Protein AF-0000000086876704 (afdb_homodimer)

Structure (mmCIF, N/CA/C/O backbone):
data_AF-0000000086876704-model_v1
#
loop_
_entity.id
_entity.type
_entity.pdbx_description
1 polymer 'DUF3021 domain-containing protein'
#
loop_
_atom_site.group_PDB
_atom_site.id
_atom_site.type_symbol
_atom_site.label_atom_id
_atom_site.label_alt_id
_atom_site.label_comp_id
_atom_site.label_asym_id
_atom_site.label_entity_id
_atom_site.label_seq_id
_atom_site.pdbx_PDB_ins_code
_atom_site.Cartn_x
_atom_site.Cartn_y
_atom_site.Cartn_z
_atom_site.occupancy
_atom_site.B_iso_or_equiv
_atom_site.auth_seq_id
_atom_site.auth_comp_id
_atom_site.auth_asym_id
_atom_site.auth_atom_id
_atom_site.pdbx_PDB_model_num
ATOM 1 N N . MET A 1 1 ? -9.125 16.125 4.527 1 89.19 1 MET A N 1
ATOM 2 C CA . MET A 1 1 ? -9.953 14.93 4.367 1 89.19 1 MET A CA 1
ATOM 3 C C . MET A 1 1 ? -9.375 14.008 3.297 1 89.19 1 MET A C 1
ATOM 5 O O . MET A 1 1 ? -8.938 12.898 3.602 1 89.19 1 MET A O 1
ATOM 9 N N . ILE A 1 2 ? -9.18 14.492 2.145 1 86.88 2 ILE A N 1
ATOM 10 C CA . ILE A 1 2 ? -8.766 13.664 1.019 1 86.88 2 ILE A CA 1
ATOM 11 C C . ILE A 1 2 ? -7.379 13.086 1.293 1 86.88 2 ILE A C 1
ATOM 13 O O . ILE A 1 2 ? -7.121 11.914 0.998 1 86.88 2 ILE A O 1
ATOM 17 N N . ALA A 1 3 ? -6.504 13.805 1.863 1 86.38 3 ALA A N 1
ATOM 18 C CA . ALA A 1 3 ? -5.16 13.328 2.18 1 86.38 3 ALA A CA 1
ATOM 19 C C . ALA A 1 3 ? -5.207 12.188 3.188 1 86.38 3 ALA A C 1
ATOM 21 O O . ALA A 1 3 ? -4.484 11.195 3.045 1 86.38 3 ALA A O 1
ATOM 22 N N . ASN A 1 4 ? -6.035 12.352 4.086 1 89.19 4 ASN A N 1
ATOM 23 C CA . ASN A 1 4 ? -6.18 11.312 5.098 1 89.19 4 ASN A CA 1
ATOM 24 C C . ASN A 1 4 ? -6.781 10.039 4.512 1 89.19 4 ASN A C 1
ATOM 26 O O . ASN A 1 4 ? -6.359 8.93 4.855 1 89.19 4 ASN A O 1
ATOM 30 N N . LEU A 1 5 ? -7.719 10.258 3.693 1 92.19 5 LEU A N 1
ATOM 31 C CA . LEU A 1 5 ? -8.344 9.109 3.051 1 92.19 5 LEU A CA 1
ATOM 32 C C . LEU A 1 5 ? -7.355 8.375 2.154 1 92.19 5 LEU A C 1
ATOM 34 O O . LEU A 1 5 ? -7.34 7.145 2.117 1 92.19 5 LEU A O 1
ATOM 38 N N . LYS A 1 6 ? -6.602 9.133 1.512 1 93.88 6 LYS A N 1
ATOM 39 C CA . LYS A 1 6 ? -5.57 8.547 0.66 1 93.88 6 LYS A CA 1
ATOM 40 C C . LYS A 1 6 ? -4.582 7.723 1.48 1 93.88 6 LYS A C 1
ATOM 42 O O . LYS A 1 6 ? -4.219 6.609 1.097 1 93.88 6 LYS A O 1
ATOM 47 N N . HIS A 1 7 ? -4.176 8.234 2.502 1 93.5 7 HIS A N 1
ATOM 48 C CA . HIS A 1 7 ? -3.24 7.539 3.375 1 93.5 7 HIS A CA 1
ATOM 49 C C . HIS A 1 7 ? -3.83 6.227 3.885 1 93.5 7 HIS A C 1
ATOM 51 O O . HIS A 1 7 ? -3.166 5.188 3.852 1 93.5 7 HIS A O 1
ATOM 57 N N . SER A 1 8 ? -5.023 6.332 4.254 1 94.81 8 SER A N 1
ATOM 58 C CA . SER A 1 8 ? -5.688 5.141 4.77 1 94.81 8 SER A CA 1
ATOM 59 C C . SER A 1 8 ? -5.871 4.094 3.678 1 94.81 8 SER A C 1
ATOM 61 O O . SER A 1 8 ? -5.758 2.893 3.936 1 94.81 8 SER A O 1
ATOM 63 N N . PHE A 1 9 ? -6.145 4.562 2.523 1 97.44 9 PHE A N 1
ATOM 64 C CA . PHE A 1 9 ? -6.293 3.662 1.386 1 97.44 9 PHE A CA 1
ATOM 65 C C . PHE A 1 9 ? -5.035 2.824 1.189 1 97.44 9 PHE A C 1
ATOM 67 O O . PHE A 1 9 ? -5.102 1.595 1.152 1 97.44 9 PHE A O 1
ATOM 74 N N . PHE A 1 10 ? -3.982 3.467 1.164 1 97.94 10 PHE A N 1
ATOM 75 C CA . PHE A 1 10 ? -2.734 2.783 0.849 1 97.94 10 PHE A CA 1
ATOM 76 C C . PHE A 1 10 ? -2.303 1.886 2.002 1 97.94 10 PHE A C 1
ATOM 78 O O . PHE A 1 10 ? -1.729 0.816 1.782 1 97.94 10 PHE A O 1
ATOM 85 N N . GLN A 1 11 ? -2.502 2.299 3.143 1 96.94 11 GLN A N 1
ATOM 86 C CA . GLN A 1 11 ? -2.178 1.473 4.301 1 96.94 11 GLN A CA 1
ATOM 87 C C . GLN A 1 11 ? -2.988 0.181 4.301 1 96.94 11 GLN A C 1
ATOM 89 O O . GLN A 1 11 ? -2.438 -0.906 4.488 1 96.94 11 GLN A O 1
ATOM 94 N N . VAL A 1 12 ? -4.223 0.296 4.09 1 97.31 12 VAL A N 1
ATOM 95 C CA . VAL A 1 12 ? -5.094 -0.873 4.105 1 97.31 12 VAL A CA 1
ATOM 96 C C . VAL A 1 12 ? -4.758 -1.786 2.93 1 97.31 12 VAL A C 1
ATOM 98 O O . VAL A 1 12 ? -4.746 -3.012 3.07 1 97.31 12 VAL A O 1
ATOM 101 N N . PHE A 1 13 ? -4.531 -1.166 1.784 1 98.56 13 PHE A N 1
ATOM 102 C CA . PHE A 1 13 ? -4.129 -1.952 0.624 1 98.56 13 PHE A CA 1
ATOM 103 C C . PHE A 1 13 ? -2.928 -2.828 0.954 1 98.56 13 PHE A C 1
ATOM 105 O O . PHE A 1 13 ? -2.938 -4.031 0.687 1 98.56 13 PHE A O 1
ATOM 112 N N . THR A 1 14 ? -1.965 -2.244 1.538 1 97.94 14 THR A N 1
ATOM 113 C CA . THR A 1 14 ? -0.719 -2.938 1.846 1 97.94 14 THR A CA 1
ATOM 114 C C . THR A 1 14 ? -0.954 -4.039 2.875 1 97.94 14 THR A C 1
ATOM 116 O O . THR A 1 14 ? -0.563 -5.191 2.66 1 97.94 14 THR A O 1
ATOM 119 N N . VAL A 1 15 ? -1.552 -3.742 3.904 1 97.56 15 VAL A N 1
ATOM 120 C CA . VAL A 1 15 ? -1.765 -4.695 4.992 1 97.56 15 VAL A CA 1
ATOM 121 C C . VAL A 1 15 ? -2.605 -5.867 4.492 1 97.56 15 VAL A C 1
ATOM 123 O O . VAL A 1 15 ? -2.324 -7.023 4.82 1 97.56 15 VAL A O 1
ATOM 126 N N . THR A 1 16 ? -3.617 -5.523 3.713 1 97.88 16 THR A N 1
ATOM 127 C CA . THR A 1 16 ? -4.465 -6.586 3.182 1 97.88 16 THR A CA 1
ATOM 128 C C . THR A 1 16 ? -3.68 -7.465 2.213 1 97.88 16 THR A C 1
ATOM 130 O O . THR A 1 16 ? -3.82 -8.688 2.225 1 97.88 16 THR A O 1
ATOM 133 N N . SER A 1 17 ? -2.92 -6.832 1.345 1 98 17 SER A N 1
ATOM 134 C CA . SER A 1 17 ? -2.113 -7.617 0.417 1 98 17 SER A CA 1
ATOM 135 C C . SER A 1 17 ? -1.218 -8.602 1.16 1 98 17 SER A C 1
ATOM 137 O O . SER A 1 17 ? -1.1 -9.766 0.762 1 98 17 SER A O 1
ATOM 139 N N . LEU A 1 18 ? -0.624 -8.203 2.227 1 98.06 18 LEU A N 1
ATOM 140 C CA . LEU A 1 18 ? 0.257 -9.062 3.012 1 98.06 18 LEU A CA 1
ATOM 141 C C . LEU A 1 18 ? -0.542 -10.133 3.75 1 98.06 18 LEU A C 1
ATOM 143 O O . LEU A 1 18 ? -0.104 -11.281 3.852 1 98.06 18 LEU A O 1
ATOM 147 N N . TRP A 1 19 ? -1.629 -9.758 4.254 1 97.44 19 TRP A N 1
ATOM 148 C CA . TRP A 1 19 ? -2.496 -10.688 4.961 1 97.44 19 TRP A CA 1
ATOM 149 C C . TRP A 1 19 ? -2.977 -11.797 4.027 1 97.44 19 TRP A C 1
ATOM 151 O O . TRP A 1 19 ? -2.932 -12.977 4.379 1 97.44 19 TRP A O 1
ATOM 161 N N . VAL A 1 20 ? -3.445 -11.461 2.846 1 97.06 20 VAL A N 1
ATOM 162 C CA . VAL A 1 20 ? -3.932 -12.453 1.889 1 97.06 20 VAL A CA 1
ATOM 163 C C . VAL A 1 20 ? -2.777 -13.344 1.434 1 97.06 20 VAL A C 1
ATOM 165 O O . VAL A 1 20 ? -2.947 -14.555 1.263 1 97.06 20 VAL A O 1
ATOM 168 N N . THR A 1 21 ? -1.629 -12.734 1.193 1 96.88 21 THR A N 1
ATOM 169 C CA . THR A 1 21 ? -0.444 -13.516 0.86 1 96.88 21 THR A CA 1
ATOM 170 C C . THR A 1 21 ? -0.15 -14.547 1.948 1 96.88 21 THR A C 1
ATOM 172 O O . THR A 1 21 ? 0.149 -15.703 1.65 1 96.88 21 THR A O 1
ATOM 175 N N . LEU A 1 22 ? -0.219 -14.125 3.203 1 96.69 22 LEU A N 1
ATOM 176 C CA . LEU A 1 22 ? -0.004 -15.023 4.328 1 96.69 22 LEU A CA 1
ATOM 177 C C . LEU A 1 22 ? -1.011 -16.172 4.305 1 96.69 22 LEU A C 1
ATOM 179 O O . LEU A 1 22 ? -0.637 -17.328 4.465 1 96.69 22 LEU A O 1
ATOM 183 N N . LEU A 1 23 ? -2.254 -15.914 4.086 1 94.88 23 LEU A N 1
ATOM 184 C CA . LEU A 1 23 ? -3.299 -16.922 4.051 1 94.88 23 LEU A CA 1
ATOM 185 C C . LEU A 1 23 ? -3.066 -17.906 2.906 1 94.88 23 LEU A C 1
ATOM 187 O O . LEU A 1 23 ? -3.219 -19.125 3.08 1 94.88 23 LEU A O 1
ATOM 191 N N . LEU A 1 24 ? -2.746 -17.328 1.788 1 94.5 24 LEU A N 1
ATOM 192 C CA . LEU A 1 24 ? -2.475 -18.188 0.639 1 94.5 24 LEU A CA 1
ATOM 193 C C . LEU A 1 24 ? -1.307 -19.125 0.924 1 94.5 24 LEU A C 1
ATOM 195 O O . LEU A 1 24 ? -1.357 -20.312 0.581 1 94.5 24 LEU A O 1
ATOM 199 N N . THR A 1 25 ? -0.306 -18.625 1.54 1 94.25 25 THR A N 1
ATOM 200 C CA . THR A 1 25 ? 0.875 -19.422 1.841 1 94.25 25 THR A CA 1
ATOM 201 C C . THR A 1 25 ? 0.55 -20.5 2.875 1 94.25 25 THR A C 1
ATOM 203 O O . THR A 1 25 ? 1.051 -21.625 2.791 1 94.25 25 THR A O 1
ATOM 206 N N . LEU A 1 26 ? -0.263 -20.172 3.775 1 92.38 26 LEU A N 1
ATOM 207 C CA . LEU A 1 26 ? -0.618 -21.109 4.832 1 92.38 26 LEU A CA 1
ATOM 208 C C . LEU A 1 26 ? -1.521 -22.219 4.297 1 92.38 26 LEU A C 1
ATOM 210 O O . LEU A 1 26 ? -1.337 -23.391 4.625 1 92.38 26 LEU A O 1
ATOM 214 N N . PHE A 1 27 ? -2.414 -21.953 3.412 1 89.25 27 PHE A N 1
ATOM 215 C CA . PHE A 1 27 ? -3.455 -22.906 3.031 1 89.25 27 PHE A CA 1
ATOM 216 C C . PHE A 1 27 ? -3.139 -23.547 1.688 1 89.25 27 PHE A C 1
ATOM 218 O O . PHE A 1 27 ? -3.67 -24.609 1.36 1 89.25 27 PHE A O 1
ATOM 225 N N . PHE A 1 28 ? -2.264 -22.906 0.904 1 90 28 PHE A N 1
ATOM 226 C CA . PHE A 1 28 ? -2.029 -23.422 -0.442 1 90 28 PHE A CA 1
ATOM 227 C C . PHE A 1 28 ? -0.536 -23.5 -0.736 1 90 28 PHE A C 1
ATOM 229 O O . PHE A 1 28 ? -0.108 -23.281 -1.873 1 90 28 PHE A O 1
ATOM 236 N N . LYS A 1 29 ? 0.264 -23.75 0.168 1 85.94 29 LYS A N 1
ATOM 237 C CA . LYS A 1 29 ? 1.722 -23.719 0.094 1 85.94 29 LYS A CA 1
ATOM 238 C C . LYS A 1 29 ? 2.236 -24.578 -1.048 1 85.94 29 LYS A C 1
ATOM 240 O O . LYS A 1 29 ? 3.152 -24.188 -1.773 1 85.94 29 LYS A O 1
ATOM 245 N N . ASP A 1 30 ? 1.623 -25.734 -1.314 1 89.19 30 ASP A N 1
ATOM 246 C CA . ASP A 1 30 ? 2.135 -26.719 -2.268 1 89.19 30 ASP A CA 1
ATOM 247 C C . ASP A 1 30 ? 1.52 -26.516 -3.65 1 89.19 30 ASP A C 1
ATOM 249 O O . ASP A 1 30 ? 1.764 -27.297 -4.566 1 89.19 30 ASP A O 1
ATOM 253 N N . HIS A 1 31 ? 0.808 -25.406 -3.865 1 89.94 31 HIS A N 1
ATOM 254 C CA . HIS A 1 31 ? 0.143 -25.141 -5.137 1 89.94 31 HIS A CA 1
ATOM 255 C C . HIS A 1 31 ? 0.862 -24.047 -5.918 1 89.94 31 HIS A C 1
ATOM 257 O O . HIS A 1 31 ? 1.769 -23.391 -5.391 1 89.94 31 HIS A O 1
ATOM 263 N N . THR A 1 32 ? 0.552 -24.047 -7.199 1 92.88 32 THR A N 1
ATOM 264 C CA . THR A 1 32 ? 1.041 -22.969 -8.055 1 92.88 32 THR A CA 1
ATOM 265 C C . THR A 1 32 ? -0.096 -22.031 -8.445 1 92.88 32 THR A C 1
ATOM 267 O O . THR A 1 32 ? -1.269 -22.406 -8.391 1 92.88 32 THR A O 1
ATOM 270 N N . LEU A 1 33 ? 0.38 -20.891 -8.719 1 92.12 33 LEU A N 1
ATOM 271 C CA . LEU A 1 33 ? -0.575 -19.859 -9.117 1 92.12 33 LEU A CA 1
ATOM 272 C C . LEU A 1 33 ? -0.36 -19.469 -10.578 1 92.12 33 LEU A C 1
ATOM 274 O O . LEU A 1 33 ? 0.781 -19.344 -11.023 1 92.12 33 LEU A O 1
ATOM 278 N N . GLN A 1 34 ? -1.53 -19.328 -11.227 1 92.62 34 GLN A N 1
ATOM 279 C CA . GLN A 1 34 ? -1.44 -18.672 -12.531 1 92.62 34 GLN A CA 1
ATOM 280 C C . GLN A 1 34 ? -1.082 -17.203 -12.391 1 92.62 34 GLN A C 1
ATOM 282 O O . GLN A 1 34 ? -1.479 -16.547 -11.422 1 92.62 34 GLN A O 1
ATOM 287 N N . MET A 1 35 ? -0.453 -16.688 -13.438 1 92.19 35 MET A N 1
ATOM 288 C CA . MET A 1 35 ? 0.012 -15.305 -13.398 1 92.19 35 MET A CA 1
ATOM 289 C C . MET A 1 35 ? -1.159 -14.336 -13.227 1 92.19 35 MET A C 1
ATOM 291 O O . MET A 1 35 ? -1.062 -13.359 -12.492 1 92.19 35 MET A O 1
ATOM 295 N N . GLY A 1 36 ? -2.236 -14.609 -13.812 1 91.94 36 GLY A N 1
ATOM 296 C CA . GLY A 1 36 ? -3.414 -13.758 -13.742 1 91.94 36 GLY A CA 1
ATOM 297 C C . GLY A 1 36 ? -3.98 -13.641 -12.344 1 91.94 36 GLY A C 1
ATOM 298 O O . GLY A 1 36 ? -4.672 -12.664 -12.023 1 91.94 36 GLY A O 1
ATOM 299 N N . TYR A 1 37 ? -3.617 -14.57 -11.492 1 94.69 37 TYR A N 1
ATOM 300 C CA . TYR A 1 37 ? -4.141 -14.57 -10.133 1 94.69 37 TYR A CA 1
ATOM 301 C C . TYR A 1 37 ? -3.564 -13.414 -9.328 1 94.69 37 TYR A C 1
ATOM 303 O O . TYR A 1 37 ? -4.172 -12.969 -8.352 1 94.69 37 TYR A O 1
ATOM 311 N N . LEU A 1 38 ? -2.482 -12.914 -9.68 1 95.88 38 LEU A N 1
ATOM 312 C CA . LEU A 1 38 ? -1.894 -11.766 -9 1 95.88 38 LEU A CA 1
ATOM 313 C C . LEU A 1 38 ? -2.84 -10.57 -9.023 1 95.88 38 LEU A C 1
ATOM 315 O O . LEU A 1 38 ? -2.885 -9.789 -8.07 1 95.88 38 LEU A O 1
ATOM 319 N N . TRP A 1 39 ? -3.572 -10.445 -10.031 1 97 39 TRP A N 1
ATOM 320 C CA . TRP A 1 39 ? -4.535 -9.359 -10.133 1 97 39 TRP A CA 1
ATOM 321 C C . TRP A 1 39 ? -5.734 -9.594 -9.227 1 97 39 TRP A C 1
ATOM 323 O O . TRP A 1 39 ? -6.414 -8.648 -8.82 1 97 39 TRP A O 1
ATOM 333 N N . ASN A 1 40 ? -6.047 -10.875 -8.922 1 97.38 40 ASN A N 1
ATOM 334 C CA . ASN A 1 40 ? -7.035 -11.164 -7.887 1 97.38 40 ASN A CA 1
ATOM 335 C C . ASN A 1 40 ? -6.57 -10.672 -6.52 1 97.38 40 ASN A C 1
ATOM 337 O O . ASN A 1 40 ? -7.355 -10.102 -5.758 1 97.38 40 ASN A O 1
ATOM 341 N N . LEU A 1 41 ? -5.328 -10.906 -6.258 1 97.31 41 LEU A N 1
ATOM 342 C CA . LEU A 1 41 ? -4.754 -10.422 -5.004 1 97.31 41 LEU A CA 1
ATOM 343 C C . LEU A 1 41 ? -4.84 -8.906 -4.918 1 97.31 41 LEU A C 1
ATOM 345 O O . LEU A 1 41 ? -5.266 -8.359 -3.896 1 97.31 41 LEU A O 1
ATOM 349 N N . ALA A 1 42 ? -4.477 -8.266 -5.984 1 97.94 42 ALA A N 1
ATOM 350 C CA . ALA A 1 42 ? -4.566 -6.809 -6.031 1 97.94 42 ALA A CA 1
ATOM 351 C C . ALA A 1 42 ? -6.012 -6.344 -5.879 1 97.94 42 ALA A C 1
ATOM 353 O O . ALA A 1 42 ? -6.281 -5.336 -5.219 1 97.94 42 ALA A O 1
ATOM 354 N N . GLY A 1 43 ? -6.891 -7.031 -6.516 1 98.56 43 GLY A N 1
ATOM 355 C CA . GLY A 1 43 ? -8.305 -6.703 -6.434 1 98.56 43 GLY A CA 1
ATOM 356 C C . GLY A 1 43 ? -8.859 -6.801 -5.023 1 98.56 43 GLY A C 1
ATOM 357 O O . GLY A 1 43 ? -9.633 -5.945 -4.598 1 98.56 43 GLY A O 1
ATOM 358 N N . ILE A 1 44 ? -8.477 -7.871 -4.367 1 98.56 44 ILE A N 1
ATOM 359 C CA . ILE A 1 44 ? -8.914 -8.047 -2.982 1 98.56 44 ILE A CA 1
ATOM 360 C C . ILE A 1 44 ? -8.406 -6.887 -2.131 1 98.56 44 ILE A C 1
ATOM 362 O O . ILE A 1 44 ? -9.164 -6.293 -1.362 1 98.56 44 ILE A O 1
ATOM 366 N N . ALA A 1 45 ? -7.148 -6.605 -2.264 1 98.62 45 ALA A N 1
ATOM 367 C CA . ALA A 1 45 ? -6.555 -5.504 -1.508 1 98.62 45 ALA A CA 1
ATOM 368 C C . ALA A 1 45 ? -7.23 -4.18 -1.848 1 98.62 45 ALA A C 1
ATOM 370 O O . ALA A 1 45 ? -7.449 -3.342 -0.968 1 98.62 45 ALA A O 1
ATOM 371 N N . PHE A 1 46 ? -7.578 -3.941 -3.119 1 98.56 46 PHE A N 1
ATOM 372 C CA . PHE A 1 46 ? -8.25 -2.727 -3.57 1 98.56 46 PHE A CA 1
ATOM 373 C C . PHE A 1 46 ? -9.625 -2.598 -2.936 1 98.56 46 PHE A C 1
ATOM 375 O O . PHE A 1 46 ? -9.992 -1.529 -2.439 1 98.56 46 PHE A O 1
ATOM 382 N N . ILE A 1 47 ? -10.32 -3.621 -2.934 1 98.62 47 ILE A N 1
ATOM 383 C CA . ILE A 1 47 ? -11.656 -3.623 -2.352 1 98.62 47 ILE A CA 1
ATOM 384 C C . ILE A 1 47 ? -11.57 -3.285 -0.864 1 98.62 47 ILE A C 1
ATOM 386 O O . ILE A 1 47 ? -12.32 -2.436 -0.371 1 98.62 47 ILE A O 1
ATOM 390 N N . ALA A 1 48 ? -10.695 -3.969 -0.178 1 98.44 48 ALA A N 1
ATOM 391 C CA . ALA A 1 48 ? -10.516 -3.695 1.245 1 98.44 48 ALA A CA 1
ATOM 392 C C . ALA A 1 48 ? -10.125 -2.238 1.479 1 98.44 48 ALA A C 1
ATOM 394 O O . ALA A 1 48 ? -10.641 -1.593 2.398 1 98.44 48 ALA A O 1
ATOM 395 N N . ALA A 1 49 ? -9.258 -1.773 0.655 1 98.5 49 ALA A N 1
ATOM 396 C CA . ALA A 1 49 ? -8.797 -0.394 0.795 1 98.5 49 ALA A CA 1
ATOM 397 C C . ALA A 1 49 ? -9.945 0.591 0.593 1 98.5 49 ALA A C 1
ATOM 399 O O . ALA A 1 49 ? -10.039 1.598 1.3 1 98.5 49 ALA A O 1
ATOM 400 N N . VAL A 1 50 ? -10.758 0.331 -0.332 1 98.19 50 VAL A N 1
ATOM 401 C CA . VAL A 1 50 ? -11.891 1.212 -0.61 1 98.19 50 VAL A CA 1
ATOM 402 C C . VAL A 1 50 ? -12.898 1.14 0.536 1 98.19 50 VAL A C 1
ATOM 404 O O . VAL A 1 50 ? -13.352 2.17 1.035 1 98.19 50 VAL A O 1
ATOM 407 N N . VAL A 1 51 ? -13.164 -0.011 1.049 1 97.88 51 VAL A N 1
ATOM 408 C CA . VAL A 1 51 ? -14.188 -0.201 2.066 1 97.88 51 VAL A CA 1
ATOM 409 C C . VAL A 1 51 ? -13.664 0.25 3.426 1 97.88 51 VAL A C 1
ATOM 411 O O . VAL A 1 51 ? -14.25 1.119 4.07 1 97.88 51 VAL A O 1
ATOM 414 N N . PHE A 1 52 ? -12.539 -0.262 3.84 1 96.69 52 PHE A N 1
ATOM 415 C CA . PHE A 1 52 ? -12.055 -0.052 5.195 1 96.69 52 PHE A CA 1
ATOM 416 C C . PHE A 1 52 ? -11.172 1.19 5.27 1 96.69 52 PHE A C 1
ATOM 418 O O . PHE A 1 52 ? -11.094 1.839 6.316 1 96.69 52 PHE A O 1
ATOM 425 N N . GLY A 1 53 ? -10.547 1.504 4.168 1 95.56 53 GLY A N 1
ATOM 426 C CA . GLY A 1 53 ? -9.664 2.656 4.172 1 95.56 53 GLY A CA 1
ATOM 427 C C . GLY A 1 53 ? -10.367 3.957 3.84 1 95.56 53 GLY A C 1
ATOM 428 O O . GLY A 1 53 ? -10.094 4.992 4.445 1 95.56 53 GLY A O 1
ATOM 429 N N . VAL A 1 54 ? -11.289 3.844 2.941 1 96.62 54 VAL A N 1
ATOM 430 C CA . VAL A 1 54 ? -11.875 5.078 2.43 1 96.62 54 VAL A CA 1
ATOM 431 C C . VAL A 1 54 ? -13.312 5.211 2.934 1 96.62 54 VAL A C 1
ATOM 433 O O . VAL A 1 54 ? -13.633 6.133 3.686 1 96.62 54 VAL A O 1
ATOM 436 N N . MET A 1 55 ? -14.164 4.305 2.658 1 95.81 55 MET A N 1
ATOM 437 C CA . MET A 1 55 ? -15.594 4.418 2.928 1 95.81 55 MET A CA 1
ATOM 438 C C . MET A 1 55 ? -15.859 4.527 4.426 1 95.81 55 MET A C 1
ATOM 440 O O . MET A 1 55 ? -16.609 5.398 4.867 1 95.81 55 MET A O 1
ATOM 444 N N . TYR A 1 56 ? -15.273 3.648 5.203 1 94.62 56 TYR A N 1
ATOM 445 C CA . TYR A 1 56 ? -15.461 3.699 6.648 1 94.62 56 TYR A CA 1
ATOM 446 C C . TYR A 1 56 ? -15.031 5.047 7.207 1 94.62 56 TYR A C 1
ATOM 448 O O . TYR A 1 56 ? -15.766 5.676 7.973 1 94.62 56 TYR A O 1
ATOM 456 N N . ASN A 1 57 ? -13.883 5.402 6.773 1 92.94 57 ASN A N 1
ATOM 457 C CA . ASN A 1 57 ? -13.344 6.664 7.27 1 92.94 57 ASN A CA 1
ATOM 458 C C . ASN A 1 57 ? -14.203 7.848 6.836 1 92.94 57 ASN A C 1
ATOM 460 O O . ASN A 1 57 ? -14.5 8.734 7.641 1 92.94 57 ASN A O 1
ATOM 464 N N . ALA A 1 58 ? -14.656 7.855 5.652 1 92.69 58 ALA A N 1
ATOM 465 C CA . ALA A 1 58 ? -15.516 8.914 5.137 1 92.69 58 ALA A CA 1
ATOM 466 C C . ALA A 1 58 ? -16.859 8.938 5.855 1 92.69 58 ALA A C 1
ATOM 468 O O . ALA A 1 58 ? -17.312 9.992 6.312 1 92.69 58 ALA A O 1
ATOM 469 N N . LEU A 1 59 ? -17.406 7.816 6.062 1 92.56 59 LEU A N 1
ATOM 470 C CA . LEU A 1 59 ? -18.75 7.68 6.625 1 92.56 59 LEU A CA 1
ATOM 471 C C . LEU A 1 59 ? -18.766 8.094 8.094 1 92.56 59 LEU A C 1
ATOM 473 O O . LEU A 1 59 ? -19.688 8.789 8.539 1 92.56 59 LEU A O 1
ATOM 477 N N . TRP A 1 60 ? -17.734 7.773 8.812 1 90.25 60 TRP A N 1
ATOM 478 C CA . TRP A 1 60 ? -17.797 7.918 10.258 1 90.25 60 TRP A CA 1
ATOM 479 C C . TRP A 1 60 ? -17.078 9.18 10.711 1 90.25 60 TRP A C 1
ATOM 481 O O . TRP A 1 60 ? -17.359 9.711 11.789 1 90.25 60 TRP A O 1
ATOM 491 N N . ASN A 1 61 ? -16.219 9.68 9.852 1 88.19 61 ASN A N 1
ATOM 492 C CA . ASN A 1 61 ? -15.43 10.812 10.305 1 88.19 61 ASN A CA 1
ATOM 493 C C . ASN A 1 61 ? -15.773 12.086 9.539 1 88.19 61 ASN A C 1
ATOM 495 O O . ASN A 1 61 ? -15.523 13.195 10.023 1 88.19 61 ASN A O 1
ATOM 499 N N . TYR A 1 62 ? -16.422 11.93 8.438 1 88.25 62 TYR A N 1
ATOM 500 C CA . TYR A 1 62 ? -16.562 13.133 7.637 1 88.25 62 TYR A CA 1
ATOM 501 C C . TYR A 1 62 ? -18.016 13.383 7.277 1 88.25 62 TYR A C 1
ATOM 503 O O . TYR A 1 62 ? -18.453 14.539 7.211 1 88.25 62 TYR A O 1
ATOM 511 N N . PHE A 1 63 ? -18.719 12.328 7.07 1 87.25 63 PHE A N 1
ATOM 512 C CA . PHE A 1 63 ? -20.125 12.5 6.727 1 87.25 63 PHE A CA 1
ATOM 513 C C . PHE A 1 63 ? -20.984 12.648 7.98 1 87.25 63 PHE A C 1
ATOM 515 O O . PHE A 1 63 ? -20.641 12.109 9.039 1 87.25 63 PHE A O 1
ATOM 522 N N . THR A 1 64 ? -22.031 13.383 7.898 1 87.94 64 THR A N 1
ATOM 523 C CA . THR A 1 64 ? -22.922 13.617 9.023 1 87.94 64 THR A CA 1
ATOM 524 C C . THR A 1 64 ? -24.25 12.906 8.82 1 87.94 64 THR A C 1
ATOM 526 O O . THR A 1 64 ? -25.312 13.539 8.891 1 87.94 64 THR A O 1
ATOM 529 N N . LEU A 1 65 ? -24.281 11.758 8.531 1 89.62 65 LEU A N 1
ATOM 530 C CA . LEU A 1 65 ? -25.484 10.945 8.414 1 89.62 65 LEU A CA 1
ATOM 531 C C . LEU A 1 65 ? -25.953 10.461 9.781 1 89.62 65 LEU A C 1
ATOM 533 O O . LEU A 1 65 ? -25.156 10.398 10.719 1 89.62 65 LEU A O 1
ATOM 537 N N . LYS A 1 66 ? -27.25 10.211 9.875 1 92.25 66 LYS A N 1
ATOM 538 C CA . LYS A 1 66 ? -27.75 9.555 11.086 1 92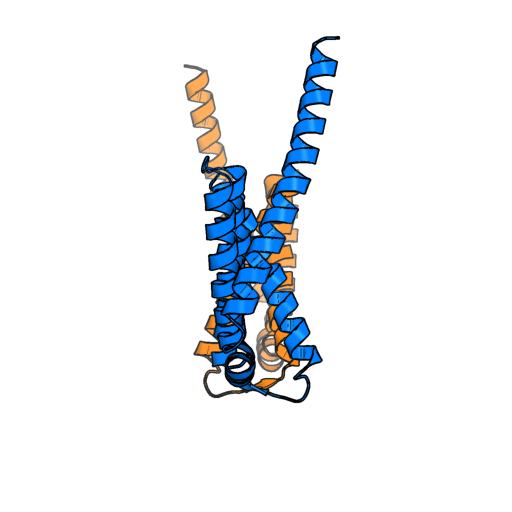.25 66 LYS A CA 1
ATOM 539 C C . LYS A 1 66 ? -27.062 8.203 11.289 1 92.25 66 LYS A C 1
ATOM 541 O O . LYS A 1 66 ? -26.766 7.5 10.328 1 92.25 66 LYS A O 1
ATOM 546 N N . PRO A 1 67 ? -26.844 7.781 12.453 1 91.38 67 PRO A N 1
ATOM 547 C CA . PRO A 1 67 ? -26.125 6.543 12.758 1 91.38 67 PRO A CA 1
ATOM 548 C C . PRO A 1 67 ? -26.734 5.32 12.086 1 91.38 67 PRO A C 1
ATOM 550 O O . PRO A 1 67 ? -26.016 4.418 11.656 1 91.38 67 PRO A O 1
ATOM 553 N N . ILE A 1 68 ? -27.984 5.34 11.953 1 93.38 68 ILE A N 1
ATOM 554 C CA . ILE A 1 68 ? -28.656 4.188 11.375 1 93.38 68 ILE A CA 1
ATOM 555 C C . ILE A 1 68 ? -28.234 4.004 9.922 1 93.38 68 ILE A C 1
ATOM 557 O O . ILE A 1 68 ? -28.062 2.875 9.461 1 93.38 68 ILE A O 1
ATOM 561 N N . TRP A 1 69 ? -28.031 5.012 9.227 1 94.75 69 TRP A N 1
ATOM 562 C CA . TRP A 1 69 ? -27.578 4.938 7.836 1 94.75 69 TRP A CA 1
ATOM 563 C C . TRP A 1 69 ? -26.125 4.512 7.754 1 94.75 69 TRP A C 1
ATOM 565 O O . TRP A 1 69 ? -25.75 3.727 6.883 1 94.75 69 TRP A O 1
ATOM 575 N N . ASN A 1 70 ? -25.328 4.973 8.641 1 95.44 70 ASN A N 1
ATOM 576 C CA . ASN A 1 70 ? -23.938 4.555 8.695 1 95.44 70 ASN A CA 1
ATOM 577 C C . ASN A 1 70 ? -23.812 3.053 8.938 1 95.44 70 ASN A C 1
ATOM 579 O O . ASN A 1 70 ? -23 2.385 8.297 1 95.44 70 ASN A O 1
ATOM 583 N N . ILE A 1 71 ? -24.609 2.65 9.812 1 96.38 71 ILE A N 1
ATOM 584 C CA . ILE A 1 71 ? -24.594 1.234 10.164 1 96.38 71 ILE A CA 1
ATOM 585 C C . ILE A 1 71 ? -25.047 0.4 8.969 1 96.38 71 ILE A C 1
ATOM 587 O O . ILE A 1 71 ? -24.375 -0.573 8.602 1 96.38 71 ILE A O 1
ATOM 591 N N . ALA A 1 72 ? -26.094 0.84 8.359 1 96.31 72 ALA A N 1
ATOM 592 C CA . ALA A 1 72 ? -26.625 0.094 7.227 1 96.31 72 ALA A CA 1
ATOM 593 C C . ALA A 1 72 ? -25.641 0.076 6.066 1 96.31 72 ALA A C 1
ATOM 595 O O . ALA A 1 72 ? -25.375 -0.979 5.484 1 96.31 72 ALA A O 1
ATOM 596 N N . ILE A 1 73 ? -25.109 1.193 5.773 1 96.94 73 ILE A N 1
ATOM 597 C CA . ILE A 1 73 ? -24.188 1.325 4.645 1 96.94 73 ILE A CA 1
ATOM 598 C C . ILE A 1 73 ? -22.906 0.547 4.93 1 96.94 73 ILE A C 1
ATOM 600 O O . ILE A 1 73 ? -22.453 -0.237 4.094 1 96.94 73 ILE A O 1
ATOM 604 N N . SER A 1 74 ? -22.359 0.704 6.09 1 96.88 74 SER A N 1
ATOM 605 C CA . SER A 1 74 ? -21.109 0.011 6.43 1 96.88 74 SER A CA 1
ATOM 606 C C . SER A 1 74 ? -21.312 -1.501 6.441 1 96.88 74 SER A C 1
ATOM 608 O O . SER A 1 74 ? -20.469 -2.248 5.949 1 96.88 74 SER A O 1
ATOM 610 N N . SER A 1 75 ? -22.422 -1.931 6.988 1 97.38 75 SER A N 1
ATOM 611 C CA . SER A 1 75 ? -22.688 -3.363 7.039 1 97.38 75 SER A CA 1
ATOM 612 C C . SER A 1 75 ? -22.844 -3.949 5.641 1 97.38 75 SER A C 1
ATOM 614 O O . SER A 1 75 ? -22.281 -5.012 5.344 1 97.38 75 SER A O 1
ATOM 616 N N . THR A 1 76 ? -23.531 -3.23 4.836 1 97.69 76 THR A N 1
ATOM 617 C CA . THR A 1 76 ? -23.797 -3.719 3.486 1 97.69 76 THR A CA 1
ATOM 618 C C . THR A 1 76 ? -22.5 -3.785 2.676 1 97.69 76 THR A C 1
ATOM 620 O O . THR A 1 76 ? -22.188 -4.812 2.06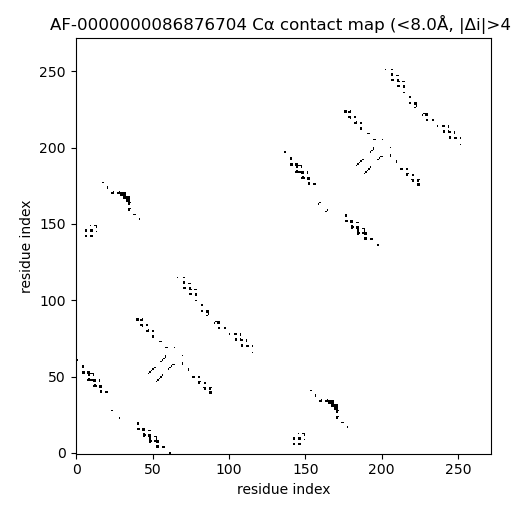8 1 97.69 76 THR A O 1
ATOM 623 N N . PHE A 1 77 ? -21.734 -2.775 2.729 1 97.88 77 PHE A N 1
ATOM 624 C CA . PHE A 1 77 ? -20.516 -2.736 1.937 1 97.88 77 PHE A CA 1
ATOM 625 C C . PHE A 1 77 ? -19.453 -3.652 2.533 1 97.88 77 PHE A C 1
ATOM 627 O O . PHE A 1 77 ? -18.641 -4.219 1.805 1 97.88 77 PHE A O 1
ATOM 634 N N . ASN A 1 78 ? -19.516 -3.82 3.814 1 97.81 78 ASN A N 1
ATOM 635 C CA . ASN A 1 78 ? -18.625 -4.777 4.453 1 97.81 78 ASN A CA 1
ATOM 636 C C . ASN A 1 78 ? -18.844 -6.191 3.926 1 97.81 78 ASN A C 1
ATOM 638 O O . ASN A 1 78 ? -17.891 -6.875 3.539 1 97.81 78 ASN A O 1
ATOM 642 N N . ILE A 1 79 ? -20.016 -6.578 3.863 1 97.69 79 ILE A N 1
ATOM 643 C CA . ILE A 1 79 ? -20.328 -7.941 3.457 1 97.69 79 ILE A CA 1
ATOM 644 C C . ILE A 1 79 ? -20.172 -8.078 1.945 1 97.69 79 ILE A C 1
ATOM 646 O O . ILE A 1 79 ? -19.672 -9.094 1.459 1 97.69 79 ILE A O 1
ATOM 650 N N . LEU A 1 80 ? -20.609 -7.066 1.193 1 97.62 80 LEU A N 1
ATOM 651 C CA . LEU A 1 80 ? -20.422 -7.105 -0.253 1 97.62 80 LEU A CA 1
ATOM 652 C C . LEU A 1 80 ? -18.953 -7.148 -0.615 1 97.62 80 LEU A C 1
ATOM 654 O O . LEU A 1 80 ? -18.531 -7.941 -1.465 1 97.62 80 LEU A O 1
ATOM 658 N N . GLY A 1 81 ? -18.219 -6.297 0.027 1 98.12 81 GLY A N 1
ATOM 659 C CA . GLY A 1 81 ? -16.781 -6.324 -0.189 1 98.12 81 GLY A CA 1
ATOM 660 C C . GLY A 1 81 ? -16.141 -7.633 0.23 1 98.12 81 GLY A C 1
ATOM 661 O O . GLY A 1 81 ? -15.273 -8.164 -0.48 1 98.12 81 GLY A O 1
ATOM 662 N N . GLY A 1 82 ? -16.516 -8.133 1.371 1 97.62 82 GLY A N 1
ATOM 663 C CA . GLY A 1 82 ? -16.031 -9.422 1.83 1 97.62 82 GLY A CA 1
ATOM 664 C C . GLY A 1 82 ? -16.328 -10.555 0.87 1 97.62 82 GLY A C 1
ATOM 665 O O . GLY A 1 82 ? -15.461 -11.367 0.565 1 97.62 82 GLY A O 1
ATOM 666 N N . MET A 1 83 ? -17.531 -10.562 0.404 1 97.88 83 MET A N 1
ATOM 667 C CA . MET A 1 83 ? -17.938 -11.617 -0.524 1 97.88 83 MET A CA 1
ATOM 668 C C . MET A 1 83 ? -17.172 -11.5 -1.844 1 97.88 83 MET A C 1
ATOM 670 O O . MET A 1 83 ? -16.75 -12.508 -2.412 1 97.88 83 MET A O 1
ATOM 674 N N . ALA A 1 84 ? -17.062 -10.312 -2.342 1 98.12 84 ALA A N 1
ATOM 675 C CA . ALA A 1 84 ? -16.281 -10.102 -3.559 1 98.12 84 ALA A CA 1
ATOM 676 C C . ALA A 1 84 ? -14.836 -10.547 -3.369 1 98.12 84 ALA A C 1
ATOM 678 O O . ALA A 1 84 ? -14.25 -11.172 -4.258 1 98.12 84 ALA A O 1
ATOM 679 N N . GLY A 1 85 ? -14.258 -10.258 -2.248 1 98 85 GLY A N 1
ATOM 680 C CA . GLY A 1 85 ? -12.914 -10.703 -1.93 1 98 85 GLY A CA 1
ATOM 681 C C . GLY A 1 85 ? -12.773 -12.211 -1.916 1 98 85 GLY A C 1
ATOM 682 O O . GLY A 1 85 ? -11.805 -12.758 -2.453 1 98 85 GLY A O 1
ATOM 683 N N . VAL A 1 86 ? -13.734 -12.844 -1.299 1 97.38 86 VAL A N 1
ATOM 684 C CA . VAL A 1 86 ? -13.703 -14.297 -1.221 1 97.38 86 VAL A CA 1
ATOM 685 C C . VAL A 1 86 ? -13.844 -14.898 -2.619 1 97.38 86 VAL A C 1
ATOM 687 O O . VAL A 1 86 ? -13.203 -15.898 -2.941 1 97.38 86 VAL A O 1
ATOM 690 N N . TRP A 1 87 ? -14.688 -14.281 -3.426 1 97.62 87 TRP A N 1
ATOM 691 C CA . TRP A 1 87 ? -14.844 -14.742 -4.805 1 97.62 87 TRP A CA 1
ATOM 692 C C . TRP A 1 87 ? -13.523 -14.641 -5.559 1 97.62 87 TRP A C 1
ATOM 694 O O . TRP A 1 87 ? -13.141 -15.57 -6.277 1 97.62 87 TRP A O 1
ATOM 704 N N . LEU A 1 88 ? -12.812 -13.562 -5.398 1 97.5 88 LEU A N 1
ATOM 705 C CA . LEU A 1 88 ? -11.516 -13.375 -6.031 1 97.5 88 LEU A CA 1
ATOM 706 C C . LEU A 1 88 ? -10.484 -14.344 -5.461 1 97.5 88 LEU A C 1
ATOM 708 O O . LEU A 1 88 ? -9.594 -14.812 -6.18 1 97.5 88 LEU A O 1
ATOM 712 N N . PHE A 1 89 ? -10.602 -14.641 -4.172 1 96.25 89 PHE A N 1
ATOM 713 C CA . PHE A 1 89 ? -9.68 -15.547 -3.496 1 96.25 89 PHE A CA 1
ATOM 714 C C . PHE A 1 89 ? -9.867 -16.969 -3.994 1 96.25 89 PHE A C 1
ATOM 716 O O . PHE A 1 89 ? -8.906 -17.641 -4.379 1 96.25 89 PHE A O 1
ATOM 723 N N . SER A 1 90 ? -11.102 -17.453 -4.062 1 94.69 90 SER A N 1
ATOM 724 C CA . SER A 1 90 ? -11.461 -18.797 -4.504 1 94.69 90 SER A CA 1
ATOM 725 C C . SER A 1 90 ? -12.945 -18.891 -4.859 1 94.69 90 SER A C 1
ATOM 727 O O . SER A 1 90 ? -13.805 -18.688 -4 1 94.69 90 SER A O 1
ATOM 729 N N . GLU A 1 91 ? -13.203 -19.234 -6.047 1 94.81 91 GLU A N 1
ATOM 730 C CA . GLU A 1 91 ? -14.594 -19.375 -6.477 1 94.81 91 GLU A CA 1
ATOM 731 C C . GLU A 1 91 ? -15.297 -20.484 -5.699 1 94.81 91 GLU A C 1
ATOM 733 O O . GLU A 1 91 ? -16.484 -20.375 -5.379 1 94.81 91 GLU A O 1
ATOM 738 N N . GLU A 1 92 ? -14.562 -21.547 -5.473 1 94.12 92 GLU A N 1
ATOM 739 C CA . GLU A 1 92 ? -15.117 -22.656 -4.711 1 94.12 92 GLU A CA 1
ATOM 740 C C . GLU A 1 92 ? -15.547 -22.219 -3.314 1 94.12 92 GLU A C 1
ATOM 742 O O . GLU A 1 92 ? -16.641 -22.547 -2.861 1 94.12 92 GLU A O 1
ATOM 747 N N . MET A 1 93 ? -14.664 -21.484 -2.643 1 94.62 93 MET A N 1
ATOM 748 C CA . MET A 1 93 ? -14.984 -20.984 -1.309 1 94.62 93 MET A CA 1
ATOM 749 C C . MET A 1 93 ? -16.188 -20.047 -1.354 1 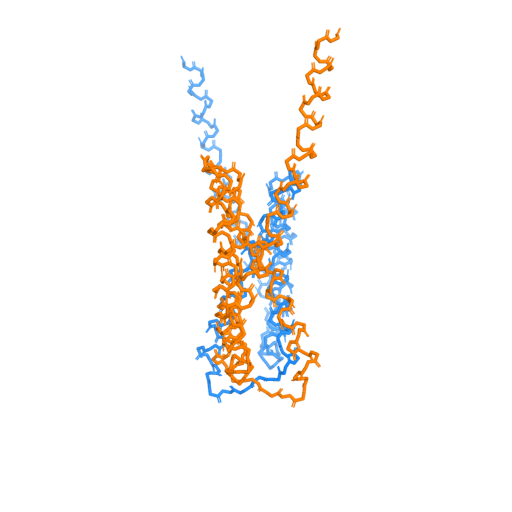94.62 93 MET A C 1
ATOM 751 O O . MET A 1 93 ? -17.031 -20.062 -0.457 1 94.62 93 MET A O 1
ATOM 755 N N . PHE A 1 94 ? -16.25 -19.234 -2.344 1 97 94 PHE A N 1
ATOM 756 C CA . PHE A 1 94 ? -17.375 -18.312 -2.51 1 97 94 PHE A CA 1
ATOM 757 C C . PHE A 1 94 ? -18.688 -19.062 -2.598 1 97 94 PHE A C 1
ATOM 759 O O . PHE A 1 94 ? -19.672 -18.703 -1.938 1 97 94 PHE A O 1
ATOM 766 N N . GLN A 1 95 ? -18.656 -20.125 -3.348 1 97.25 95 GLN A N 1
ATOM 767 C CA . GLN A 1 95 ? -19.875 -20.922 -3.518 1 97.25 95 GLN A CA 1
ATOM 768 C C . GLN A 1 95 ? -20.312 -21.562 -2.201 1 97.25 95 GLN A C 1
ATOM 770 O O . GLN A 1 95 ? -21.5 -21.719 -1.941 1 97.25 95 GLN A O 1
ATOM 775 N N . LEU A 1 96 ? -19.391 -21.875 -1.421 1 96.44 96 LEU A N 1
ATOM 776 C CA . LEU A 1 96 ? -19.672 -22.469 -0.124 1 96.44 96 LEU A CA 1
ATOM 777 C C . LEU A 1 96 ? -20.312 -21.469 0.822 1 96.44 96 LEU A C 1
ATOM 779 O O . LEU A 1 96 ? -21.219 -21.812 1.585 1 96.44 96 LEU A O 1
ATOM 783 N N . ILE A 1 97 ? -19.938 -20.234 0.741 1 96.88 97 ILE A N 1
ATOM 784 C CA . ILE A 1 97 ? -20.359 -19.281 1.767 1 96.88 97 ILE A CA 1
ATOM 785 C C . ILE A 1 97 ? -21.5 -18.438 1.238 1 96.88 97 ILE A C 1
ATOM 787 O O . ILE A 1 97 ? -22.219 -17.781 2.014 1 96.88 97 ILE A O 1
ATOM 791 N N . ALA A 1 98 ? -21.734 -18.344 0.009 1 97.06 98 ALA A N 1
ATOM 792 C CA . ALA A 1 98 ? -22.703 -17.469 -0.648 1 97.06 98 ALA A CA 1
ATOM 793 C C . ALA A 1 98 ? -24.094 -17.656 -0.055 1 97.06 98 ALA A C 1
ATOM 795 O O . ALA A 1 98 ? -24.812 -16.672 0.192 1 97.06 98 ALA A O 1
ATOM 796 N N . PRO A 1 99 ? -24.469 -18.844 0.249 1 97.19 99 PRO A N 1
ATOM 797 C CA . PRO A 1 99 ? -25.812 -19.031 0.797 1 97.19 99 PRO A CA 1
ATOM 798 C C . PRO A 1 99 ? -25.969 -18.406 2.178 1 97.19 99 PRO A C 1
ATOM 800 O O . PRO A 1 99 ? -27.109 -18.188 2.625 1 97.19 99 PRO A O 1
ATOM 803 N N . TRP A 1 100 ? -25.016 -18.094 2.848 1 96.94 100 TRP A N 1
ATOM 804 C CA . TRP A 1 100 ? -25.078 -17.578 4.211 1 96.94 100 TRP A CA 1
ATOM 805 C C . TRP A 1 100 ? -25.047 -16.047 4.211 1 96.94 100 TRP A C 1
ATOM 807 O O . TRP A 1 100 ? -24.938 -15.43 5.27 1 96.94 100 TRP A O 1
ATOM 817 N N . PHE A 1 101 ? -25.188 -15.461 3.105 1 96.38 101 PHE A N 1
ATOM 818 C CA . PHE A 1 101 ? -25.125 -14.008 2.945 1 96.38 101 PHE A CA 1
ATOM 819 C C . PHE A 1 101 ? -26.109 -13.32 3.887 1 96.38 101 PHE A C 1
ATOM 821 O O . PHE A 1 101 ? -25.734 -12.406 4.625 1 96.38 101 PHE A O 1
ATOM 828 N N . PRO A 1 102 ? -27.453 -13.688 3.871 1 96.19 102 PRO A N 1
ATOM 829 C CA . PRO A 1 102 ? -28.391 -12.984 4.746 1 96.19 102 PRO A CA 1
ATOM 830 C C . PRO A 1 102 ? -28 -13.047 6.219 1 96.19 102 PRO A C 1
ATOM 832 O O . PRO A 1 102 ? -28.125 -12.055 6.941 1 96.19 102 PRO A O 1
ATOM 835 N N . GLY A 1 103 ? -27.531 -14.148 6.594 1 97.38 103 GLY A N 1
ATOM 836 C CA . GLY A 1 103 ? -27.062 -14.289 7.961 1 97.38 103 GLY A CA 1
ATOM 837 C C . GLY A 1 103 ? -25.844 -13.43 8.273 1 97.38 103 GLY A C 1
ATOM 838 O O . GLY A 1 103 ? -25.781 -12.805 9.336 1 97.38 103 GLY A O 1
ATOM 839 N N . MET A 1 104 ? -24.969 -13.398 7.355 1 97.69 104 MET A N 1
ATOM 840 C CA . MET A 1 104 ? -23.766 -12.594 7.535 1 97.69 104 MET A CA 1
ATOM 841 C C . MET A 1 104 ? -24.094 -11.109 7.57 1 97.69 104 MET A C 1
ATOM 843 O O . MET A 1 104 ? -23.5 -10.352 8.336 1 97.69 104 MET A O 1
ATOM 847 N N . TRP A 1 105 ? -25.047 -10.75 6.754 1 97.62 105 TRP A N 1
ATOM 848 C CA . TRP A 1 105 ? -25.438 -9.344 6.707 1 97.62 105 TRP A CA 1
ATOM 849 C C . TRP A 1 105 ? -26.094 -8.922 8.023 1 97.62 105 TRP A C 1
ATOM 851 O O . TRP A 1 105 ? -25.781 -7.859 8.562 1 97.62 105 TRP A O 1
ATOM 861 N N . LEU A 1 106 ? -26.984 -9.75 8.5 1 97.69 106 LEU A N 1
ATOM 862 C CA . LEU A 1 106 ? -27.625 -9.484 9.781 1 97.69 106 LEU A CA 1
ATOM 863 C C . LEU A 1 106 ? -26.594 -9.406 10.906 1 97.69 106 LEU A C 1
ATOM 865 O O . LEU A 1 106 ? -26.656 -8.516 11.75 1 97.69 106 LEU A O 1
ATOM 869 N N . LEU A 1 107 ? -25.719 -10.32 10.914 1 97.69 107 LEU A N 1
ATOM 870 C CA . LEU A 1 107 ? -24.656 -10.32 11.906 1 97.69 107 LEU A CA 1
ATOM 871 C C . LEU A 1 107 ? -23.844 -9.031 11.828 1 97.69 107 LEU A C 1
ATOM 873 O O . LEU A 1 107 ? -23.5 -8.445 12.859 1 97.69 107 LEU A O 1
ATOM 877 N N . SER A 1 108 ? -23.562 -8.625 10.633 1 97.75 108 SER A N 1
ATOM 878 C CA . SER A 1 108 ? -22.812 -7.387 10.43 1 97.75 108 SER A CA 1
ATOM 879 C C . SER A 1 108 ? -23.562 -6.188 10.992 1 97.75 108 SER A C 1
ATOM 881 O O . SER A 1 108 ? -22.969 -5.312 11.625 1 97.75 108 SER A O 1
ATOM 883 N N . ILE A 1 109 ? -24.828 -6.141 10.812 1 97.5 109 ILE A N 1
ATOM 884 C CA . ILE A 1 109 ? -25.641 -5.051 11.336 1 97.5 109 ILE A CA 1
ATOM 885 C C . ILE A 1 109 ? -25.578 -5.047 12.859 1 97.5 109 ILE A C 1
ATOM 887 O O . ILE A 1 109 ? -25.375 -3.998 13.477 1 97.5 109 ILE A O 1
ATOM 891 N N . VAL A 1 110 ? -25.703 -6.164 13.414 1 97.44 110 VAL A N 1
ATOM 892 C CA . VAL A 1 110 ? -25.672 -6.285 14.867 1 97.44 110 VAL A CA 1
ATOM 893 C C . VAL A 1 110 ? -24.312 -5.836 15.391 1 97.44 110 VAL A C 1
ATOM 895 O O . VAL A 1 110 ? -24.234 -5.051 16.344 1 97.44 110 VAL A O 1
ATOM 898 N N . LEU A 1 111 ? -23.281 -6.254 14.773 1 97.06 111 LEU A N 1
ATOM 899 C CA . LEU A 1 111 ? -21.938 -5.926 15.219 1 97.06 111 LEU A CA 1
ATOM 900 C C . LEU A 1 111 ? -21.656 -4.438 15.047 1 97.06 111 LEU A C 1
ATOM 902 O O . LEU A 1 111 ? -21.031 -3.816 15.922 1 97.06 111 LEU A O 1
ATOM 906 N N . HIS A 1 112 ? -22.125 -3.85 13.977 1 96.56 112 HIS A N 1
ATOM 907 C CA . HIS A 1 112 ? -21.938 -2.418 13.766 1 96.56 112 HIS A CA 1
ATOM 908 C C . HIS A 1 112 ? -22.734 -1.602 14.773 1 96.56 112 HIS A C 1
ATOM 910 O O . HIS A 1 112 ? -22.297 -0.539 15.211 1 96.56 112 HIS A O 1
ATOM 916 N N . THR A 1 113 ? -23.875 -2.062 15.078 1 95.88 113 THR A N 1
ATOM 917 C CA . THR A 1 113 ? -24.688 -1.396 16.078 1 95.88 113 THR A CA 1
ATOM 918 C C . THR A 1 113 ? -24 -1.416 17.453 1 95.88 113 THR A C 1
ATOM 920 O O . THR A 1 113 ? -23.906 -0.384 18.109 1 95.88 113 THR A O 1
ATOM 923 N N . ILE A 1 114 ? -23.531 -2.555 17.828 1 95.88 114 ILE A N 1
ATOM 924 C CA . ILE A 1 114 ? -22.828 -2.703 19.094 1 95.88 114 ILE A CA 1
ATOM 925 C C . ILE A 1 114 ? -21.594 -1.8 19.109 1 95.88 114 ILE A C 1
ATOM 927 O O . ILE A 1 114 ? -21.375 -1.066 20.078 1 95.88 114 ILE A O 1
ATOM 931 N N . ALA A 1 115 ? -20.891 -1.86 18.062 1 92.25 115 ALA A N 1
ATOM 932 C CA . ALA A 1 115 ? -19.688 -1.042 17.953 1 92.25 115 ALA A CA 1
ATOM 933 C C . ALA A 1 115 ? -20.016 0.444 18.047 1 92.25 115 ALA A C 1
ATOM 935 O O . ALA A 1 115 ? -19.297 1.211 18.688 1 92.25 115 ALA A O 1
ATOM 936 N N . PHE A 1 116 ? -21.094 0.895 17.391 1 91.44 116 PHE A N 1
ATOM 937 C CA . PHE A 1 116 ? -21.516 2.293 17.438 1 91.44 116 PHE A CA 1
ATOM 938 C C . PHE A 1 116 ? -21.844 2.721 18.859 1 91.44 116 PHE A C 1
ATOM 940 O O . PHE A 1 116 ? -21.406 3.783 19.312 1 91.44 116 PHE A O 1
ATOM 947 N N . TYR A 1 117 ? -22.547 1.906 19.516 1 90.5 117 TYR A N 1
ATOM 948 C CA . TYR A 1 117 ? -22.953 2.27 20.875 1 90.5 117 TYR A CA 1
ATOM 949 C C . TYR A 1 117 ? -21.75 2.35 21.812 1 90.5 117 TYR A C 1
ATOM 951 O O . TYR A 1 117 ? -21.672 3.252 22.641 1 90.5 117 TYR A O 1
ATOM 959 N N . PHE A 1 118 ? -20.859 1.43 21.672 1 90.12 118 PHE A N 1
ATOM 960 C CA . PHE A 1 118 ? -19.656 1.473 22.469 1 90.12 118 PHE A CA 1
ATOM 961 C C . PHE A 1 118 ? -18.844 2.729 22.172 1 90.12 118 PHE A C 1
ATOM 963 O O . PHE A 1 118 ? -18.375 3.41 23.078 1 90.12 118 PHE A O 1
ATOM 970 N N . TYR A 1 119 ? -18.766 3.033 20.922 1 86.81 119 TYR A N 1
ATOM 971 C CA . TYR A 1 119 ? -18 4.199 20.516 1 86.81 119 TYR A CA 1
ATOM 972 C C . TYR A 1 119 ? -18.688 5.488 20.953 1 86.81 119 TYR A C 1
ATOM 974 O O . TYR A 1 119 ? -18.016 6.426 21.406 1 86.81 119 TYR A O 1
ATOM 982 N N . ALA A 1 120 ? -19.906 5.539 20.797 1 86.75 120 ALA A N 1
ATOM 983 C CA . ALA A 1 120 ? -20.672 6.719 21.188 1 86.75 120 ALA A CA 1
ATOM 984 C C . ALA A 1 120 ? -20.547 6.98 22.688 1 86.75 120 ALA A C 1
ATOM 986 O O . ALA A 1 120 ? -20.438 8.133 23.109 1 86.75 120 ALA A O 1
ATOM 987 N N . ARG A 1 121 ? -20.5 5.953 23.375 1 88.31 121 ARG A N 1
ATOM 988 C CA . ARG A 1 121 ? -20.375 6.074 24.828 1 88.31 121 ARG A CA 1
ATOM 989 C C . ARG A 1 121 ? -19 6.602 25.203 1 88.31 121 ARG A C 1
ATOM 991 O O . ARG A 1 121 ? -18.891 7.496 26.047 1 88.31 121 ARG A O 1
ATOM 998 N N . ILE A 1 122 ? -18.062 6.078 24.609 1 87.81 122 ILE A N 1
ATOM 999 C CA . ILE A 1 122 ? -16.688 6.488 24.891 1 87.81 122 ILE A CA 1
ATOM 1000 C C . ILE A 1 122 ? -16.5 7.945 24.469 1 87.81 122 ILE A C 1
ATOM 1002 O O . ILE A 1 122 ? -15.891 8.727 25.203 1 87.81 122 ILE A O 1
ATOM 1006 N N . ASP A 1 123 ? -17.047 8.273 23.328 1 84.44 123 ASP A N 1
ATOM 1007 C CA . ASP A 1 123 ? -16.922 9.633 22.812 1 84.44 123 ASP A CA 1
ATOM 1008 C C . ASP A 1 123 ? -17.672 10.633 23.703 1 84.44 123 ASP A C 1
ATOM 1010 O O . ASP A 1 123 ? -17.172 11.727 23.953 1 84.44 123 ASP A O 1
ATOM 1014 N N . SER A 1 124 ? -18.797 10.25 24.188 1 86.5 124 SER A N 1
ATOM 1015 C CA . SER A 1 124 ? -19.594 11.102 25.078 1 86.5 124 SER A CA 1
ATOM 1016 C C . SER A 1 124 ? -18.859 11.344 26.391 1 86.5 124 SER A C 1
ATOM 1018 O O . SER A 1 124 ? -18.859 12.461 26.906 1 86.5 124 SER A O 1
ATOM 1020 N N . LYS A 1 125 ? -18.219 10.305 26.875 1 90.19 125 LYS A N 1
ATOM 1021 C CA . LYS A 1 125 ? -17.469 10.43 28.125 1 90.19 125 LYS A CA 1
ATOM 1022 C C . LYS A 1 125 ? -16.266 11.344 27.953 1 90.19 125 LYS A C 1
ATOM 1024 O O . LYS A 1 125 ? -15.977 12.172 28.812 1 90.19 125 LYS A O 1
ATOM 1029 N N . LYS A 1 126 ? -15.625 11.195 26.891 1 89.12 126 LYS A N 1
ATOM 1030 C CA . LYS A 1 126 ? -14.461 12.023 26.594 1 89.12 126 LYS A CA 1
ATOM 1031 C C . LYS A 1 126 ? -14.852 13.492 26.469 1 89.12 126 LYS A C 1
ATOM 1033 O O . LYS A 1 126 ? -14.172 14.375 27.016 1 89.12 126 LYS A O 1
ATOM 1038 N N . LYS A 1 127 ? -15.867 13.789 25.797 1 88.56 127 LYS A N 1
ATOM 1039 C CA . LYS A 1 127 ? -16.344 15.156 25.609 1 88.56 127 LYS A CA 1
ATOM 1040 C C . LYS A 1 127 ? -16.781 15.773 26.938 1 88.56 127 LYS A C 1
ATOM 1042 O O . LYS A 1 127 ? -16.531 16.953 27.188 1 88.56 127 LYS A O 1
ATOM 1047 N N . ALA A 1 128 ? -17.438 14.953 27.719 1 89.31 128 ALA A N 1
ATOM 1048 C CA . ALA A 1 128 ? -17.844 15.414 29.031 1 89.31 128 ALA A CA 1
ATOM 1049 C C . ALA A 1 128 ? -16.641 15.758 29.906 1 89.31 128 ALA A C 1
ATOM 1051 O O . ALA A 1 128 ? -16.625 16.781 30.578 1 89.31 128 ALA A O 1
ATOM 1052 N N . GLU A 1 129 ? -15.656 14.922 29.844 1 90.69 129 GLU A N 1
ATOM 1053 C CA . GLU A 1 129 ? -14.43 15.164 30.594 1 90.69 129 GLU A CA 1
ATOM 1054 C C . GLU A 1 129 ? -13.727 16.438 30.125 1 90.69 129 GLU A C 1
ATOM 1056 O O . GLU A 1 129 ? -13.234 17.219 30.922 1 90.69 129 GLU A O 1
ATOM 1061 N N . GLU A 1 130 ? -13.656 16.641 28.828 1 87.81 130 GLU A N 1
ATOM 1062 C CA . GLU A 1 130 ? -13.047 17.828 28.25 1 87.81 130 GLU A CA 1
ATOM 1063 C C . GLU A 1 130 ? -13.812 19.094 28.641 1 87.81 130 GLU A C 1
ATOM 1065 O O . GLU A 1 130 ? -13.211 20.109 28.953 1 87.81 130 GLU A O 1
ATOM 1070 N N . LEU A 1 131 ? -15.109 18.984 28.594 1 89.12 131 LEU A N 1
ATOM 1071 C CA . LEU A 1 131 ? -15.961 20.094 28.984 1 89.12 131 LEU A CA 1
ATOM 1072 C C . LEU A 1 131 ? -15.773 20.422 30.469 1 89.12 131 LEU A C 1
ATOM 1074 O O . LEU A 1 131 ? -15.695 21.594 30.844 1 89.12 131 LEU A O 1
ATOM 1078 N N . ASN A 1 132 ? -15.656 19.469 31.266 1 90.62 132 ASN A N 1
ATOM 1079 C CA . ASN A 1 132 ? -15.43 19.672 32.688 1 90.62 132 ASN A CA 1
ATOM 1080 C C . ASN A 1 132 ? -14.078 20.328 32.969 1 90.62 132 ASN A C 1
ATOM 1082 O O . ASN A 1 132 ? -13.953 21.141 33.875 1 90.62 132 ASN A O 1
ATOM 1086 N N . LYS A 1 133 ? -13.094 20.047 32.188 1 92.25 133 LYS A N 1
ATOM 1087 C CA . LYS A 1 133 ? -11.758 20.625 32.344 1 92.25 133 LYS A CA 1
ATOM 1088 C C . LYS A 1 133 ? -11.75 22.109 31.969 1 92.25 133 LYS A C 1
ATOM 1090 O O . LYS A 1 133 ? -11.016 22.891 32.562 1 92.25 133 LYS A O 1
ATOM 1095 N N . ILE A 1 134 ? -12.516 22.469 31.062 1 87.25 134 ILE A N 1
ATOM 1096 C CA . ILE A 1 134 ? -12.602 23.859 30.625 1 87.25 134 ILE A CA 1
ATOM 1097 C C . ILE A 1 134 ? -13.359 24.672 31.672 1 87.25 134 ILE A C 1
ATOM 1099 O O . ILE A 1 134 ? -13.031 25.844 31.906 1 87.25 134 ILE A O 1
ATOM 1103 N N . LEU A 1 135 ? -14.328 24.094 32.188 1 83.06 135 LEU A N 1
ATOM 1104 C CA . LEU A 1 135 ? -15.164 24.797 33.156 1 83.06 135 LEU A CA 1
ATOM 1105 C C . LEU A 1 135 ? -14.453 24.922 34.5 1 83.06 135 LEU A C 1
ATOM 1107 O O . LEU A 1 135 ? -14.828 25.766 35.344 1 83.06 135 LEU A O 1
ATOM 1111 N N . LYS A 1 136 ? -13.484 24.297 34.625 1 76.25 136 LYS A N 1
ATOM 1112 C CA . LYS A 1 136 ? -12.664 24.5 35.812 1 76.25 136 LYS A CA 1
ATOM 1113 C C . LYS A 1 136 ? -11.531 25.5 35.531 1 76.25 136 LYS A C 1
ATOM 1115 O O . LYS A 1 136 ? -11.242 26.359 36.375 1 76.25 136 LYS A O 1
ATOM 1120 N N . MET B 1 1 ? 6.902 14.531 10.508 1 89.38 1 MET B N 1
ATOM 1121 C CA . MET B 1 1 ? 7.891 13.797 9.727 1 89.38 1 MET B CA 1
ATOM 1122 C C . MET B 1 1 ? 7.512 12.32 9.617 1 89.38 1 MET B C 1
ATOM 1124 O O . MET B 1 1 ? 7.223 11.828 8.523 1 89.38 1 MET B O 1
ATOM 1128 N N . ILE B 1 2 ? 7.332 11.688 10.703 1 86.75 2 ILE B N 1
ATOM 1129 C CA . ILE B 1 2 ? 7.109 10.242 10.719 1 86.75 2 ILE B CA 1
ATOM 1130 C C . ILE B 1 2 ? 5.801 9.922 10 1 86.75 2 ILE B C 1
ATOM 1132 O O . ILE B 1 2 ? 5.723 8.945 9.25 1 86.75 2 ILE B O 1
ATOM 1136 N N . ALA B 1 3 ? 4.805 10.688 10.148 1 87.06 3 ALA B N 1
ATOM 1137 C CA . ALA B 1 3 ? 3.518 10.461 9.5 1 87.06 3 ALA B CA 1
ATOM 1138 C C . ALA B 1 3 ? 3.65 10.562 7.98 1 87.06 3 ALA B C 1
ATOM 1140 O O . ALA B 1 3 ? 3.08 9.758 7.246 1 87.06 3 ALA B O 1
ATOM 1141 N N . ASN B 1 4 ? 4.383 11.492 7.613 1 89.38 4 ASN B N 1
ATOM 1142 C CA . ASN B 1 4 ? 4.602 11.672 6.184 1 89.38 4 ASN B CA 1
ATOM 1143 C C . ASN B 1 4 ? 5.406 10.523 5.59 1 89.38 4 ASN B C 1
ATOM 1145 O O . ASN B 1 4 ? 5.121 10.07 4.48 1 89.38 4 ASN B O 1
ATOM 1149 N N . LEU B 1 5 ? 6.355 10.141 6.328 1 92.38 5 LEU B N 1
ATOM 1150 C CA . LEU B 1 5 ? 7.176 9.023 5.867 1 92.38 5 LEU B CA 1
ATOM 1151 C C . LEU B 1 5 ? 6.352 7.742 5.781 1 92.38 5 LEU B C 1
ATOM 1153 O O . LEU B 1 5 ? 6.508 6.961 4.836 1 92.38 5 LEU B O 1
ATOM 1157 N N . LYS B 1 6 ? 5.555 7.602 6.73 1 93.88 6 LYS B N 1
ATOM 1158 C CA . LYS B 1 6 ? 4.672 6.441 6.727 1 93.88 6 LYS B CA 1
ATOM 1159 C C . LYS B 1 6 ? 3.75 6.453 5.512 1 93.88 6 LYS B C 1
ATOM 1161 O O . LYS B 1 6 ? 3.568 5.43 4.852 1 93.88 6 LYS B O 1
ATOM 1166 N N . HIS B 1 7 ? 3.209 7.5 5.258 1 93.56 7 HIS B N 1
ATOM 1167 C CA . HIS B 1 7 ? 2.32 7.637 4.109 1 93.56 7 HIS B CA 1
ATOM 1168 C C . HIS B 1 7 ? 3.047 7.32 2.809 1 93.56 7 HIS B C 1
ATOM 1170 O O . HIS B 1 7 ? 2.531 6.574 1.97 1 93.56 7 HIS B O 1
ATOM 1176 N N . SER B 1 8 ? 4.188 7.84 2.734 1 94.75 8 SER B N 1
ATOM 1177 C CA . SER B 1 8 ? 4.969 7.613 1.525 1 94.75 8 SER B CA 1
ATOM 1178 C C . SER B 1 8 ? 5.363 6.145 1.392 1 94.75 8 SER B C 1
ATOM 1180 O O . SER B 1 8 ? 5.391 5.602 0.285 1 94.75 8 SER B O 1
ATOM 1182 N N . PHE B 1 9 ? 5.648 5.57 2.492 1 97.44 9 PHE B N 1
ATOM 1183 C CA . PHE B 1 9 ? 5.992 4.152 2.5 1 97.44 9 PHE B CA 1
ATOM 1184 C C . PHE B 1 9 ? 4.875 3.322 1.883 1 97.44 9 PHE B C 1
ATOM 1186 O O . PHE B 1 9 ? 5.109 2.557 0.945 1 97.44 9 PHE B O 1
ATOM 1193 N N . PHE B 1 10 ? 3.742 3.555 2.33 1 97.88 10 PHE B N 1
ATOM 1194 C CA . PHE B 1 10 ? 2.621 2.725 1.904 1 97.88 10 PHE B CA 1
ATOM 1195 C C . PHE B 1 10 ? 2.24 3.031 0.46 1 97.88 10 PHE B C 1
ATOM 1197 O O . PHE B 1 10 ? 1.833 2.137 -0.283 1 97.88 10 PHE B O 1
ATOM 1204 N N . GLN B 1 11 ? 2.309 4.188 0.09 1 96.94 11 GLN B N 1
ATOM 1205 C CA . GLN B 1 11 ? 2.023 4.555 -1.293 1 96.94 11 GLN B CA 1
ATOM 1206 C C . GLN B 1 11 ? 3 3.883 -2.254 1 96.94 11 GLN B C 1
ATOM 1208 O O . GLN B 1 11 ? 2.588 3.301 -3.26 1 96.94 11 GLN B O 1
ATOM 1213 N N . VAL B 1 12 ? 4.215 3.951 -1.946 1 97.31 12 VAL B N 1
ATOM 1214 C CA . VAL B 1 12 ? 5.234 3.371 -2.814 1 97.31 12 VAL B CA 1
ATOM 1215 C C . VAL B 1 12 ? 5.102 1.851 -2.824 1 97.31 12 VAL B C 1
ATOM 1217 O O . VAL B 1 12 ? 5.246 1.216 -3.873 1 97.31 12 VAL B O 1
ATOM 1220 N N . PHE B 1 13 ? 4.859 1.312 -1.654 1 98.5 13 PHE B N 1
ATOM 1221 C CA . PHE B 1 13 ? 4.645 -0.13 -1.581 1 98.5 13 PHE B CA 1
ATOM 1222 C C . PHE B 1 13 ? 3.555 -0.565 -2.551 1 98.5 13 PHE B C 1
ATOM 1224 O O . PHE B 1 13 ? 3.746 -1.502 -3.328 1 98.5 13 PHE B O 1
ATOM 1231 N N . THR B 1 14 ? 2.494 0.117 -2.529 1 98 14 THR B N 1
ATOM 1232 C CA . THR B 1 14 ? 1.336 -0.232 -3.344 1 98 14 THR B CA 1
ATOM 1233 C C . THR B 1 14 ? 1.646 -0.058 -4.828 1 98 14 THR B C 1
ATOM 1235 O O . THR B 1 14 ? 1.43 -0.974 -5.625 1 98 14 THR B O 1
ATOM 1238 N N . VAL B 1 15 ? 2.133 1.009 -5.188 1 97.5 15 VAL B N 1
ATOM 1239 C CA . VAL B 1 15 ? 2.4 1.313 -6.59 1 97.5 15 VAL B CA 1
ATOM 1240 C C . VAL B 1 15 ? 3.422 0.324 -7.148 1 97.5 15 VAL B C 1
ATOM 1242 O O . VAL B 1 15 ? 3.277 -0.158 -8.273 1 97.5 15 VAL B O 1
ATOM 1245 N N . THR B 1 16 ? 4.434 0.062 -6.324 1 97.81 16 THR B N 1
ATOM 1246 C CA . THR B 1 16 ? 5.445 -0.887 -6.773 1 97.81 16 THR B CA 1
ATOM 1247 C C . THR B 1 16 ? 4.852 -2.285 -6.918 1 97.81 16 THR B C 1
ATOM 1249 O O . THR B 1 16 ? 5.156 -2.996 -7.875 1 97.81 16 THR B O 1
ATOM 1252 N N . SER B 1 17 ? 4.066 -2.68 -5.934 1 97.94 17 SER B N 1
ATOM 1253 C CA . SER B 1 17 ? 3.432 -3.99 -6.031 1 97.94 17 SER B CA 1
ATOM 1254 C C . SER B 1 17 ? 2.631 -4.121 -7.324 1 97.94 17 SER B C 1
ATOM 1256 O O . SER B 1 17 ? 2.693 -5.152 -7.996 1 97.94 17 SER B O 1
ATOM 1258 N N . LEU B 1 18 ? 1.927 -3.131 -7.707 1 98 18 LEU B N 1
ATOM 1259 C CA . LEU B 1 18 ? 1.119 -3.148 -8.922 1 98 18 LEU B CA 1
ATOM 1260 C C . LEU B 1 18 ? 2.004 -3.109 -10.164 1 98 18 LEU B C 1
ATOM 1262 O O . LEU B 1 18 ? 1.721 -3.785 -11.156 1 98 18 LEU B O 1
ATOM 1266 N N . TRP B 1 19 ? 2.998 -2.334 -10.117 1 97.44 19 TRP B N 1
ATOM 1267 C CA . TRP B 1 19 ? 3.936 -2.229 -11.227 1 97.44 19 TRP B CA 1
ATOM 1268 C C . TRP B 1 19 ? 4.621 -3.564 -11.492 1 97.44 19 TRP B C 1
ATOM 1270 O O . TRP B 1 19 ? 4.711 -4.008 -12.641 1 97.44 19 TRP B O 1
ATOM 1280 N N . VAL B 1 20 ? 5.113 -4.223 -10.461 1 96.94 20 VAL B N 1
ATOM 1281 C CA . VAL B 1 20 ? 5.793 -5.508 -10.617 1 96.94 20 VAL B CA 1
ATOM 1282 C C . VAL B 1 20 ? 4.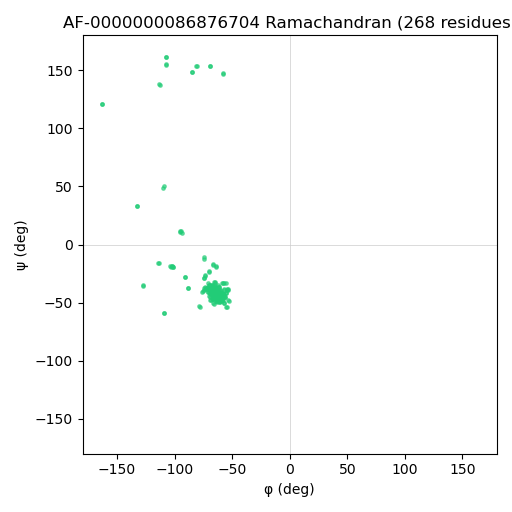801 -6.559 -11.109 1 96.94 20 VAL B C 1
ATOM 1284 O O . VAL B 1 20 ? 5.141 -7.402 -11.945 1 96.94 20 VAL B O 1
ATOM 1287 N N . THR B 1 21 ? 3.6 -6.531 -10.555 1 96.75 21 THR B N 1
ATOM 1288 C CA . THR B 1 21 ? 2.555 -7.426 -11.039 1 96.75 21 THR B CA 1
ATOM 1289 C C . THR B 1 21 ? 2.33 -7.234 -12.539 1 96.75 21 THR B C 1
ATOM 1291 O O . THR B 1 21 ? 2.211 -8.211 -13.281 1 96.75 21 THR B O 1
ATOM 1294 N N . LEU B 1 22 ? 2.256 -5.992 -12.977 1 96.56 22 LEU B N 1
ATOM 1295 C CA . LEU B 1 22 ? 2.09 -5.688 -14.398 1 96.56 22 LEU B CA 1
ATOM 1296 C C . LEU B 1 22 ? 3.238 -6.262 -15.219 1 96.56 22 LEU B C 1
ATOM 1298 O O . LEU B 1 22 ? 3.014 -6.891 -16.25 1 96.56 22 LEU B O 1
ATOM 1302 N N . LEU B 1 23 ? 4.445 -6.098 -14.797 1 94.62 23 LEU B N 1
ATOM 1303 C CA . LEU B 1 23 ? 5.617 -6.598 -15.508 1 94.62 23 LEU B CA 1
ATOM 1304 C C . LEU B 1 23 ? 5.594 -8.117 -15.586 1 94.62 23 LEU B C 1
ATOM 1306 O O . LEU B 1 23 ? 5.898 -8.695 -16.641 1 94.62 23 LEU B O 1
ATOM 1310 N N . LEU B 1 24 ? 5.277 -8.688 -14.453 1 94.25 24 LEU B N 1
ATOM 1311 C CA . LEU B 1 24 ? 5.199 -10.148 -14.438 1 94.25 24 LEU B CA 1
ATOM 1312 C C . LEU B 1 24 ? 4.152 -10.641 -15.43 1 94.25 24 LEU B C 1
ATOM 1314 O O . LEU B 1 24 ? 4.379 -11.625 -16.141 1 94.25 24 LEU B O 1
ATOM 1318 N N . THR B 1 25 ? 3.055 -10 -15.484 1 94 25 THR B N 1
ATOM 1319 C CA . THR B 1 25 ? 1.976 -10.406 -16.375 1 94 25 THR B CA 1
ATOM 1320 C C . THR B 1 25 ? 2.371 -10.203 -17.828 1 94 25 THR B C 1
ATOM 1322 O O . THR B 1 25 ? 2.018 -11 -18.703 1 94 25 THR B O 1
ATOM 1325 N N . LEU B 1 26 ? 3.08 -9.203 -18.078 1 92.06 26 LEU B N 1
ATOM 1326 C CA . LEU B 1 26 ? 3.49 -8.898 -19.453 1 92.06 26 LEU B CA 1
ATOM 1327 C C . LEU B 1 26 ? 4.57 -9.859 -19.922 1 92.06 26 LEU B C 1
ATOM 1329 O O . LEU B 1 26 ? 4.527 -10.344 -21.062 1 92.06 26 LEU B O 1
ATOM 1333 N N . PHE B 1 27 ? 5.473 -10.266 -19.109 1 89.06 27 PHE B N 1
ATOM 1334 C CA . PHE B 1 27 ? 6.66 -10.992 -19.547 1 89.06 27 PHE B CA 1
ATOM 1335 C C . PHE B 1 27 ? 6.535 -12.477 -19.234 1 89.06 27 PHE B C 1
ATOM 1337 O O . PHE B 1 27 ? 7.242 -13.305 -19.828 1 89.06 27 PHE B O 1
ATOM 1344 N N . PHE B 1 28 ? 5.633 -12.82 -18.328 1 89.81 28 PHE B N 1
ATOM 1345 C CA . PHE B 1 28 ? 5.559 -14.219 -17.906 1 89.81 28 PHE B CA 1
ATOM 1346 C C . PHE B 1 28 ? 4.113 -14.703 -17.906 1 89.81 28 PHE B C 1
ATOM 1348 O O . PHE B 1 28 ? 3.727 -15.508 -17.047 1 89.81 28 PHE B O 1
ATOM 1355 N N . LYS B 1 29 ? 3.316 -14.266 -18.734 1 85.56 29 LYS B N 1
ATOM 1356 C CA . LYS B 1 29 ? 1.875 -14.5 -18.781 1 85.56 29 LYS B CA 1
ATOM 1357 C C . LYS B 1 29 ? 1.558 -15.992 -18.781 1 85.56 29 LYS B C 1
ATOM 1359 O O . LYS B 1 29 ? 0.633 -16.438 -18.109 1 85.56 29 LYS B O 1
ATOM 1364 N N . ASP B 1 30 ? 2.324 -16.812 -19.453 1 88.75 30 ASP B N 1
ATOM 1365 C CA . ASP B 1 30 ? 2.012 -18.219 -19.656 1 88.75 30 ASP B CA 1
ATOM 1366 C C . ASP B 1 30 ? 2.688 -19.094 -18.609 1 88.75 30 ASP B C 1
ATOM 1368 O O . ASP B 1 30 ? 2.625 -20.328 -18.672 1 88.75 30 ASP B O 1
ATOM 1372 N N . HIS B 1 31 ? 3.244 -18.484 -17.547 1 89.69 31 HIS B N 1
ATOM 1373 C CA . HIS B 1 31 ? 3.949 -19.234 -16.516 1 89.69 31 HIS B CA 1
ATOM 1374 C C . HIS B 1 31 ? 3.135 -19.297 -15.219 1 89.69 31 HIS B C 1
ATOM 1376 O O . HIS B 1 31 ? 2.109 -18.625 -15.102 1 89.69 31 HIS B O 1
ATOM 1382 N N . THR B 1 32 ? 3.535 -20.266 -14.414 1 92.81 32 THR B N 1
ATOM 1383 C CA . THR B 1 32 ? 2.961 -20.359 -13.078 1 92.81 32 THR B CA 1
ATOM 1384 C C . THR B 1 32 ? 3.98 -19.938 -12.023 1 92.81 32 THR B C 1
ATOM 1386 O O . THR B 1 32 ? 5.188 -19.969 -12.273 1 92.81 32 THR B O 1
ATOM 1389 N N . LEU B 1 33 ? 3.367 -19.516 -10.984 1 92 33 LEU B N 1
ATOM 1390 C CA . LEU B 1 33 ? 4.199 -19.078 -9.867 1 92 33 LEU B CA 1
ATOM 1391 C C . LEU B 1 33 ? 4.031 -20.016 -8.672 1 92 33 LEU B C 1
ATOM 1393 O O . LEU B 1 33 ? 2.916 -20.453 -8.367 1 92 33 LEU B O 1
ATOM 1397 N N . GLN B 1 34 ? 5.215 -20.281 -8.094 1 92.62 34 GLN B N 1
ATOM 1398 C CA . GLN B 1 34 ? 5.125 -20.938 -6.785 1 92.62 34 GLN B CA 1
ATOM 1399 C C . GLN B 1 34 ? 4.562 -19.984 -5.738 1 92.62 34 GLN B C 1
ATOM 1401 O O . GLN B 1 34 ? 4.812 -18.766 -5.793 1 92.62 34 GLN B O 1
ATOM 1406 N N . MET B 1 35 ? 3.938 -20.562 -4.73 1 92.31 35 MET B N 1
ATOM 1407 C CA . MET B 1 35 ? 3.291 -19.75 -3.699 1 92.31 35 MET B CA 1
ATOM 1408 C C . MET B 1 35 ? 4.309 -18.891 -2.969 1 92.31 35 MET B C 1
ATOM 1410 O O . MET B 1 35 ? 4.031 -17.719 -2.656 1 92.31 35 MET B O 1
ATOM 1414 N N . GLY B 1 36 ? 5.441 -19.359 -2.754 1 92 36 GLY B N 1
ATOM 1415 C CA . GLY B 1 36 ? 6.488 -18.641 -2.053 1 92 36 GLY B CA 1
ATOM 1416 C C . GLY B 1 36 ? 6.941 -17.391 -2.783 1 92 36 GLY B C 1
ATOM 1417 O O . GLY B 1 36 ? 7.473 -16.453 -2.168 1 92 36 GLY B O 1
ATOM 1418 N N . TYR B 1 37 ? 6.66 -17.328 -4.059 1 94.69 37 TYR B N 1
ATOM 1419 C CA . TYR B 1 37 ? 7.086 -16.188 -4.863 1 94.69 37 TYR B CA 1
ATOM 1420 C C . TYR B 1 37 ? 6.305 -14.938 -4.488 1 94.69 37 TYR B C 1
ATOM 1422 O O . TYR B 1 37 ? 6.781 -13.82 -4.695 1 94.69 37 TYR B O 1
ATOM 1430 N N . LEU B 1 38 ? 5.188 -15.062 -3.949 1 95.81 38 LEU B N 1
ATOM 1431 C CA . LEU B 1 38 ? 4.406 -13.914 -3.51 1 95.81 38 LEU B CA 1
ATOM 1432 C C . LEU B 1 38 ? 5.18 -13.086 -2.488 1 95.81 38 LEU B C 1
ATOM 1434 O O . LEU B 1 38 ? 5.059 -11.859 -2.453 1 95.81 38 LEU B O 1
ATOM 1438 N N . TRP B 1 39 ? 5.953 -13.703 -1.72 1 97 39 TRP B N 1
ATOM 1439 C CA . TRP B 1 39 ? 6.762 -13 -0.732 1 97 39 TRP B CA 1
ATOM 1440 C C . TRP B 1 39 ? 7.922 -12.266 -1.401 1 97 39 TRP B C 1
ATOM 1442 O O . TRP B 1 39 ? 8.438 -11.281 -0.865 1 97 39 TRP B O 1
ATOM 1452 N N . ASN B 1 40 ? 8.391 -12.766 -2.562 1 97.25 40 ASN B N 1
ATOM 1453 C CA . ASN B 1 40 ? 9.336 -11.992 -3.357 1 97.25 40 ASN B CA 1
ATOM 1454 C C . ASN B 1 40 ? 8.727 -10.68 -3.85 1 97.25 40 ASN B C 1
ATOM 1456 O O . ASN B 1 40 ? 9.375 -9.633 -3.822 1 97.25 40 ASN B O 1
ATOM 1460 N N . LEU B 1 41 ? 7.504 -10.789 -4.273 1 97.25 41 LEU B N 1
ATOM 1461 C CA . LEU B 1 41 ? 6.789 -9.586 -4.707 1 97.25 41 LEU B CA 1
ATOM 1462 C C . LEU B 1 41 ? 6.66 -8.586 -3.562 1 97.25 41 LEU B C 1
ATOM 1464 O O . LEU B 1 41 ? 6.945 -7.402 -3.736 1 97.25 41 LEU B O 1
ATOM 1468 N N . ALA B 1 42 ? 6.289 -9.094 -2.434 1 97.94 42 ALA B N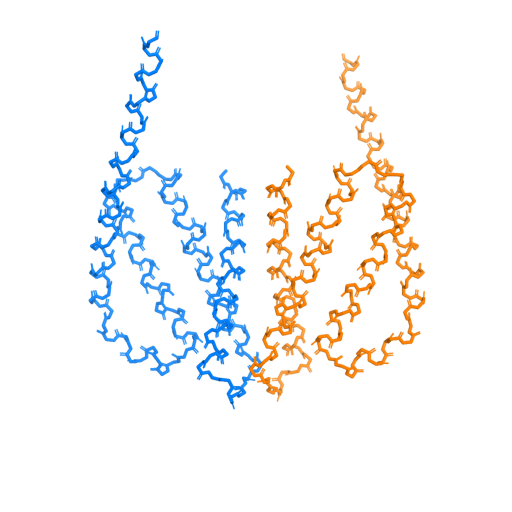 1
ATOM 1469 C CA . ALA B 1 42 ? 6.184 -8.242 -1.255 1 97.94 42 ALA B CA 1
ATOM 1470 C C . ALA B 1 42 ? 7.539 -7.641 -0.89 1 97.94 42 ALA B C 1
ATOM 1472 O O . ALA B 1 42 ? 7.621 -6.473 -0.493 1 97.94 42 ALA B O 1
ATOM 1473 N N . GLY B 1 43 ? 8.547 -8.43 -0.98 1 98.56 43 GLY B N 1
ATOM 1474 C CA . GLY B 1 43 ? 9.891 -7.977 -0.682 1 98.56 43 GLY B CA 1
ATOM 1475 C C . GLY B 1 43 ? 10.359 -6.859 -1.594 1 98.56 43 GLY B C 1
ATOM 1476 O O . GLY B 1 43 ? 10.984 -5.902 -1.138 1 98.56 43 GLY B O 1
ATOM 1477 N N . ILE B 1 44 ? 10.086 -7.039 -2.859 1 98.5 44 ILE B N 1
ATOM 1478 C CA . ILE B 1 44 ? 10.438 -6.004 -3.826 1 98.5 44 ILE B CA 1
ATOM 1479 C C . ILE B 1 44 ? 9.727 -4.703 -3.475 1 98.5 44 ILE B C 1
ATOM 1481 O O . ILE B 1 44 ? 10.352 -3.639 -3.434 1 98.5 44 ILE B O 1
ATOM 1485 N N . ALA B 1 45 ? 8.461 -4.809 -3.244 1 98.62 45 ALA B N 1
ATOM 1486 C CA . ALA B 1 45 ? 7.676 -3.629 -2.885 1 98.62 45 ALA B CA 1
ATOM 1487 C C . ALA B 1 45 ? 8.188 -3.004 -1.59 1 98.62 45 ALA B C 1
ATOM 1489 O O . ALA B 1 45 ? 8.227 -1.777 -1.461 1 98.62 45 ALA B O 1
ATOM 1490 N N . PHE B 1 46 ? 8.578 -3.811 -0.607 1 98.56 46 PHE B N 1
ATOM 1491 C CA . PHE B 1 46 ? 9.109 -3.34 0.669 1 98.56 46 PHE B CA 1
ATOM 1492 C C . PHE B 1 46 ? 10.414 -2.578 0.468 1 98.56 46 PHE B C 1
ATOM 1494 O O . PHE B 1 46 ? 10.594 -1.492 1.024 1 98.56 46 PHE B O 1
ATOM 1501 N N . ILE B 1 47 ? 11.242 -3.098 -0.282 1 98.56 47 ILE B N 1
ATOM 1502 C CA . ILE B 1 47 ? 12.523 -2.461 -0.557 1 98.56 47 ILE B CA 1
ATOM 1503 C C . ILE B 1 47 ? 12.297 -1.103 -1.213 1 98.56 47 ILE B C 1
ATOM 1505 O O . ILE B 1 47 ? 12.883 -0.101 -0.803 1 98.56 47 ILE B O 1
ATOM 1509 N N . ALA B 1 48 ? 11.469 -1.103 -2.236 1 98.38 48 ALA B N 1
ATOM 1510 C CA . ALA B 1 48 ? 11.156 0.156 -2.908 1 98.38 48 ALA B CA 1
ATOM 1511 C C . ALA B 1 48 ? 10.562 1.168 -1.931 1 98.38 48 ALA B C 1
ATOM 1513 O O . ALA B 1 48 ? 10.922 2.35 -1.959 1 98.38 48 ALA B O 1
ATOM 1514 N N . ALA B 1 49 ? 9.703 0.697 -1.116 1 98.44 49 ALA B N 1
ATOM 1515 C CA . ALA B 1 49 ? 9.047 1.578 -0.15 1 98.44 49 ALA B CA 1
ATOM 1516 C C . ALA B 1 49 ? 10.062 2.168 0.824 1 98.44 49 ALA B C 1
ATOM 1518 O O . ALA B 1 49 ? 9.977 3.344 1.188 1 98.44 49 ALA B O 1
ATOM 1519 N N . VAL B 1 50 ? 10.969 1.393 1.242 1 98.12 50 VAL B N 1
ATOM 1520 C CA . VAL B 1 50 ? 11.984 1.858 2.18 1 98.12 50 VAL B CA 1
ATOM 1521 C C . VAL B 1 50 ? 12.922 2.848 1.484 1 98.12 50 VAL B C 1
ATOM 1523 O O . VAL B 1 50 ? 13.203 3.924 2.018 1 98.12 50 VAL B O 1
ATOM 1526 N N . VAL B 1 51 ? 13.297 2.588 0.279 1 97.75 51 VAL B N 1
ATOM 1527 C CA . VAL B 1 51 ? 14.281 3.406 -0.428 1 97.75 51 VAL B CA 1
ATOM 1528 C C . VAL B 1 51 ? 13.609 4.68 -0.945 1 97.75 51 VAL B C 1
ATOM 1530 O O . VAL B 1 51 ? 14.047 5.789 -0.627 1 97.75 51 VAL B O 1
ATOM 1533 N N . PHE B 1 52 ? 12.539 4.543 -1.664 1 96.62 52 PHE B N 1
ATOM 1534 C CA . PHE B 1 52 ? 11.945 5.672 -2.365 1 96.62 52 PHE B CA 1
ATOM 1535 C C . PHE B 1 52 ? 10.906 6.363 -1.49 1 96.62 52 PHE B C 1
ATOM 1537 O O . PHE B 1 52 ? 10.68 7.566 -1.622 1 96.62 52 PHE B O 1
ATOM 1544 N N . GLY B 1 53 ? 10.312 5.609 -0.614 1 95.44 53 GLY B N 1
ATOM 1545 C CA . GLY B 1 53 ? 9.281 6.188 0.233 1 95.44 53 GLY B CA 1
ATOM 1546 C C . GLY B 1 53 ? 9.836 6.805 1.506 1 95.44 53 GLY B C 1
ATOM 1547 O O . GLY B 1 53 ? 9.383 7.867 1.934 1 95.44 53 GLY B O 1
ATOM 1548 N N . VAL B 1 54 ? 10.812 6.152 2.027 1 96.56 54 VAL B N 1
ATOM 1549 C CA . VAL B 1 54 ? 11.266 6.57 3.35 1 96.56 54 VAL B CA 1
ATOM 1550 C C . VAL B 1 54 ? 12.633 7.242 3.236 1 96.56 54 VAL B C 1
ATOM 1552 O O . VAL B 1 54 ? 12.773 8.438 3.516 1 96.56 54 VAL B O 1
ATOM 1555 N N . MET B 1 55 ? 13.609 6.594 2.742 1 95.69 55 MET B N 1
ATOM 1556 C CA . MET B 1 55 ? 14.992 7.07 2.754 1 95.69 55 MET B CA 1
ATOM 1557 C C . MET B 1 55 ? 15.133 8.344 1.928 1 95.69 55 MET B C 1
ATOM 1559 O O . MET B 1 55 ? 15.727 9.32 2.385 1 95.69 55 MET B O 1
ATOM 1563 N N . TYR B 1 56 ? 14.609 8.336 0.728 1 94.38 56 TYR B N 1
ATOM 1564 C CA . TYR B 1 56 ? 14.688 9.523 -0.118 1 94.38 56 TYR B CA 1
ATOM 1565 C C . TYR B 1 56 ? 14.031 10.727 0.563 1 94.38 56 TYR B C 1
ATOM 1567 O O . TYR B 1 56 ? 14.625 11.805 0.627 1 94.38 56 TYR B O 1
ATOM 1575 N N . ASN B 1 57 ? 12.891 10.438 1.029 1 92.62 57 ASN B N 1
ATOM 1576 C CA . ASN B 1 57 ? 12.156 11.523 1.677 1 92.62 57 ASN B CA 1
ATOM 1577 C C . ASN B 1 57 ? 12.875 12.023 2.926 1 92.62 57 ASN B C 1
ATOM 1579 O O . ASN B 1 57 ? 12.984 13.227 3.141 1 92.62 57 ASN B O 1
ATOM 1583 N N . ALA B 1 58 ? 13.406 11.164 3.693 1 92.56 58 ALA B N 1
ATOM 1584 C CA . ALA B 1 58 ? 14.141 11.531 4.898 1 92.56 58 ALA B CA 1
ATOM 1585 C C . ALA B 1 58 ? 15.414 12.289 4.551 1 92.56 58 ALA B C 1
ATOM 1587 O O . ALA B 1 58 ? 15.688 13.352 5.121 1 92.56 58 ALA B O 1
ATOM 1588 N N . LEU B 1 59 ? 16.125 11.844 3.592 1 92.38 59 LEU B N 1
ATOM 1589 C CA . LEU B 1 59 ? 17.422 12.398 3.219 1 92.38 59 LEU B CA 1
ATOM 1590 C C . LEU B 1 59 ? 17.266 13.797 2.637 1 92.38 59 LEU B C 1
ATOM 1592 O O . LEU B 1 59 ? 18.047 14.695 2.965 1 92.38 59 LEU B O 1
ATOM 1596 N N . TRP B 1 60 ? 16.25 14.023 1.888 1 89.94 60 TRP B N 1
ATOM 1597 C CA . TRP B 1 60 ? 16.172 15.25 1.105 1 89.94 60 TRP B CA 1
ATOM 1598 C C . TRP B 1 60 ? 15.258 16.266 1.768 1 89.94 60 TRP B C 1
ATOM 1600 O O . TRP B 1 60 ? 15.375 17.469 1.531 1 89.94 60 TRP B O 1
ATOM 1610 N N . ASN B 1 61 ? 14.414 15.773 2.65 1 88.12 61 ASN B N 1
ATOM 1611 C CA . ASN B 1 61 ? 13.438 16.703 3.205 1 88.12 61 ASN B CA 1
ATOM 1612 C C . ASN B 1 61 ? 13.656 16.922 4.699 1 88.12 61 ASN B C 1
ATOM 1614 O O . ASN B 1 61 ? 13.227 17.938 5.258 1 88.12 61 ASN B O 1
ATOM 1618 N N . TYR B 1 62 ? 14.398 16.078 5.289 1 88.44 62 TYR B N 1
ATOM 1619 C CA . TYR B 1 62 ? 14.438 16.188 6.742 1 88.44 62 TYR B CA 1
ATOM 1620 C C . TYR B 1 62 ? 15.867 16.266 7.246 1 88.44 62 TYR B C 1
ATOM 1622 O O . TYR B 1 62 ? 16.156 16.969 8.219 1 88.44 62 TYR B O 1
ATOM 1630 N N . PHE B 1 63 ? 16.719 15.562 6.582 1 87.5 63 PHE B N 1
ATOM 1631 C CA . PHE B 1 63 ? 18.109 15.594 7.016 1 87.5 63 PHE B CA 1
ATOM 1632 C C . PHE B 1 63 ? 18.844 16.781 6.41 1 87.5 63 PHE B C 1
ATOM 1634 O O . PHE B 1 63 ? 18.5 17.25 5.316 1 87.5 63 PHE B O 1
ATOM 1641 N N . THR B 1 64 ? 19.781 17.297 7.098 1 87.88 64 THR B N 1
ATOM 1642 C CA . THR B 1 64 ? 20.547 18.453 6.645 1 87.88 64 THR B CA 1
ATOM 1643 C C . THR B 1 64 ? 21.984 18.047 6.293 1 87.88 64 THR B C 1
ATOM 1645 O O . THR B 1 64 ? 22.938 18.656 6.781 1 87.88 64 THR B O 1
ATOM 1648 N N . LEU B 1 65 ? 22.203 17.109 5.594 1 89.5 65 LEU B N 1
ATOM 1649 C CA . LEU B 1 65 ? 23.516 16.703 5.109 1 89.5 65 LEU B CA 1
ATOM 1650 C C . LEU B 1 65 ? 23.938 17.531 3.91 1 89.5 65 LEU B C 1
ATOM 1652 O O . LEU B 1 65 ? 23.094 18.125 3.23 1 89.5 65 LEU B O 1
ATOM 1656 N N . LYS B 1 66 ? 25.266 17.641 3.732 1 92.12 66 LYS B N 1
ATOM 1657 C CA . LYS B 1 66 ? 25.75 18.266 2.5 1 92.12 66 LYS B CA 1
ATOM 1658 C C . LYS B 1 66 ? 25.234 17.516 1.273 1 92.12 66 LYS B C 1
ATOM 1660 O O . LYS B 1 66 ? 25.109 16.281 1.298 1 92.12 66 LYS B O 1
ATOM 1665 N N . PRO B 1 67 ? 25 18.141 0.208 1 91.19 67 PRO B N 1
ATOM 1666 C CA . PRO B 1 67 ? 24.422 17.531 -0.996 1 91.19 67 PRO B CA 1
ATOM 1667 C C . PRO B 1 67 ? 25.25 16.344 -1.502 1 91.19 67 PRO B C 1
ATOM 1669 O O . PRO B 1 67 ? 24.688 15.359 -1.985 1 91.19 67 PRO B O 1
ATOM 1672 N N . ILE B 1 68 ? 26.469 16.422 -1.332 1 93.06 68 ILE B N 1
ATOM 1673 C CA . ILE B 1 68 ? 27.344 15.367 -1.84 1 93.06 68 ILE B CA 1
ATOM 1674 C C . ILE B 1 68 ? 27.047 14.055 -1.115 1 93.06 68 ILE B C 1
ATOM 1676 O O . ILE B 1 68 ? 27.062 12.984 -1.724 1 93.06 68 ILE B O 1
ATOM 1680 N N . TRP B 1 69 ? 26.75 14.086 0.099 1 94.62 69 TRP B N 1
ATOM 1681 C CA . TRP B 1 69 ? 26.438 12.891 0.867 1 94.62 69 TRP B CA 1
ATOM 1682 C C . TRP B 1 69 ? 25.047 12.375 0.503 1 94.62 69 TRP B C 1
ATOM 1684 O O . TRP B 1 69 ? 24.828 11.164 0.404 1 94.62 69 TRP B O 1
ATOM 1694 N N . ASN B 1 70 ? 24.141 13.227 0.267 1 95.25 70 ASN B N 1
ATOM 1695 C CA . ASN B 1 70 ? 22.797 12.828 -0.175 1 95.25 70 ASN B CA 1
ATOM 1696 C C . ASN B 1 70 ? 22.859 12.094 -1.51 1 95.25 70 ASN B C 1
ATOM 1698 O O . ASN B 1 70 ? 22.188 11.07 -1.688 1 95.25 70 ASN B O 1
ATOM 1702 N N . ILE B 1 71 ? 23.641 12.648 -2.332 1 96.06 71 ILE B N 1
ATOM 1703 C CA . ILE B 1 71 ? 23.781 12.062 -3.66 1 96.06 71 ILE B CA 1
ATOM 1704 C C . ILE B 1 71 ? 24.422 10.68 -3.549 1 96.06 71 ILE B C 1
ATOM 1706 O O . ILE B 1 71 ? 23.922 9.711 -4.125 1 96.06 71 ILE B O 1
ATOM 1710 N N . ALA B 1 72 ? 25.453 10.617 -2.762 1 96.12 72 ALA B N 1
ATOM 1711 C CA . ALA B 1 72 ? 26.172 9.352 -2.615 1 96.12 72 ALA B CA 1
ATOM 1712 C C . ALA B 1 72 ? 25.266 8.289 -1.971 1 96.12 72 ALA B C 1
ATOM 1714 O O . ALA B 1 72 ? 25.188 7.16 -2.453 1 96.12 72 ALA B O 1
ATOM 1715 N N . ILE B 1 73 ? 24.625 8.672 -0.946 1 96.62 73 ILE B N 1
ATOM 1716 C CA . ILE B 1 73 ? 23.781 7.742 -0.202 1 96.62 73 ILE B CA 1
ATOM 1717 C C . ILE B 1 73 ? 22.594 7.316 -1.064 1 96.62 73 ILE B C 1
ATOM 1719 O O . ILE B 1 73 ? 22.297 6.125 -1.19 1 96.62 73 ILE B O 1
ATOM 1723 N N . SER B 1 74 ? 21.938 8.234 -1.69 1 96.62 74 SER B N 1
ATOM 1724 C CA . SER B 1 74 ? 20.781 7.91 -2.52 1 96.62 74 SER B CA 1
ATOM 1725 C C . SER B 1 74 ? 21.172 7.031 -3.699 1 96.62 74 SER B C 1
ATOM 1727 O O . SER B 1 74 ? 20.469 6.078 -4.031 1 96.62 74 SER B O 1
ATOM 1729 N N . SER B 1 75 ? 22.281 7.348 -4.312 1 97.19 75 SER B N 1
ATOM 1730 C CA . SER B 1 75 ? 22.75 6.559 -5.449 1 97.19 75 SER B CA 1
ATOM 1731 C C . SER B 1 75 ? 23.062 5.129 -5.039 1 97.19 75 SER B C 1
ATOM 1733 O O . SER B 1 75 ? 22.688 4.176 -5.723 1 97.19 75 SER B O 1
ATOM 1735 N N . THR B 1 76 ? 23.703 5.027 -3.936 1 97.44 76 THR B N 1
ATOM 1736 C CA . THR B 1 76 ? 24.125 3.709 -3.467 1 97.44 76 THR B CA 1
ATOM 1737 C C . THR B 1 76 ? 22.922 2.857 -3.098 1 97.44 76 THR B C 1
ATOM 1739 O O . THR B 1 76 ? 22.797 1.719 -3.551 1 97.44 76 THR B O 1
ATOM 1742 N N . PHE B 1 77 ? 22.031 3.406 -2.389 1 97.69 77 PHE B N 1
ATOM 1743 C CA . PHE B 1 77 ? 20.875 2.643 -1.941 1 97.69 77 PHE B CA 1
ATOM 1744 C C . PHE B 1 77 ? 19.891 2.406 -3.092 1 97.69 77 PHE B C 1
ATOM 1746 O O . PHE B 1 77 ? 19.219 1.38 -3.137 1 97.69 77 PHE B O 1
ATOM 1753 N N . ASN B 1 78 ? 19.891 3.314 -4.008 1 97.62 78 ASN B N 1
ATOM 1754 C CA . ASN B 1 78 ? 19.094 3.111 -5.207 1 97.62 78 ASN B CA 1
ATOM 1755 C C . ASN B 1 78 ? 19.531 1.872 -5.98 1 97.62 78 ASN B C 1
ATOM 1757 O O . ASN B 1 78 ? 18.703 1.024 -6.328 1 97.62 78 ASN B O 1
ATOM 1761 N N . ILE B 1 79 ? 20.75 1.76 -6.18 1 97.56 79 ILE B N 1
ATOM 1762 C CA . ILE B 1 79 ? 21.281 0.66 -6.98 1 97.56 79 ILE B CA 1
ATOM 1763 C C . ILE B 1 79 ? 21.25 -0.632 -6.168 1 97.56 79 ILE B C 1
ATOM 1765 O O . ILE B 1 79 ? 20.906 -1.696 -6.691 1 97.56 79 ILE B O 1
ATOM 1769 N N . LEU B 1 80 ? 21.578 -0.545 -4.879 1 97.44 80 LEU B N 1
ATOM 1770 C CA . LEU B 1 80 ? 21.516 -1.729 -4.027 1 97.44 80 LEU B CA 1
ATOM 1771 C C . LEU B 1 80 ? 20.078 -2.242 -3.932 1 97.44 80 LEU B C 1
ATOM 1773 O O . LEU B 1 80 ? 19.844 -3.445 -4.059 1 97.44 80 LEU B O 1
ATOM 1777 N N . GLY B 1 81 ? 19.203 -1.325 -3.701 1 97.94 81 GLY B N 1
ATOM 1778 C CA . GLY B 1 81 ? 17.797 -1.707 -3.676 1 97.94 81 GLY B CA 1
ATOM 1779 C C . GLY B 1 81 ? 17.297 -2.258 -5 1 97.94 81 GLY B C 1
ATOM 1780 O O . GLY B 1 81 ? 16.578 -3.252 -5.035 1 97.94 81 GLY B O 1
ATOM 1781 N N . GLY B 1 82 ? 17.672 -1.623 -6.078 1 97.44 82 GLY B N 1
ATOM 1782 C CA . GLY B 1 82 ? 17.328 -2.109 -7.406 1 97.44 82 GLY B CA 1
ATOM 1783 C C . GLY B 1 82 ? 17.844 -3.506 -7.684 1 97.44 82 GLY B C 1
ATOM 1784 O O . GLY B 1 82 ? 17.109 -4.359 -8.195 1 97.44 82 GLY B O 1
ATOM 1785 N N . MET B 1 83 ? 19.062 -3.705 -7.324 1 97.75 83 MET B N 1
ATOM 1786 C CA . MET B 1 83 ? 19.672 -5.012 -7.555 1 97.75 83 MET B CA 1
ATOM 1787 C C . MET B 1 83 ? 19 -6.082 -6.695 1 97.75 83 MET B C 1
ATOM 1789 O O . MET B 1 83 ? 18.766 -7.195 -7.164 1 97.75 83 MET B O 1
ATOM 1793 N N . ALA B 1 84 ? 18.766 -5.766 -5.457 1 98 84 ALA B N 1
ATOM 1794 C CA . ALA B 1 84 ? 18.047 -6.703 -4.59 1 98 84 ALA B CA 1
ATOM 1795 C C . ALA B 1 84 ? 16.672 -7.027 -5.152 1 98 84 ALA B C 1
ATOM 1797 O O . ALA B 1 84 ? 16.234 -8.18 -5.133 1 98 84 ALA B O 1
ATOM 1798 N N . GLY B 1 85 ? 15.969 -6.047 -5.656 1 97.88 85 GLY B N 1
ATOM 1799 C CA . GLY B 1 85 ? 14.68 -6.254 -6.289 1 97.88 85 GLY B CA 1
ATOM 1800 C C . GLY B 1 85 ? 14.75 -7.18 -7.492 1 97.88 85 GLY B C 1
ATOM 1801 O O . GLY B 1 85 ? 13.898 -8.062 -7.648 1 97.88 85 GLY B O 1
ATOM 1802 N N . VAL B 1 86 ? 15.75 -6.938 -8.297 1 97.19 86 VAL B N 1
ATOM 1803 C CA . VAL B 1 86 ? 15.906 -7.762 -9.492 1 97.19 86 VAL B CA 1
ATOM 1804 C C . VAL B 1 86 ? 16.219 -9.203 -9.086 1 97.19 86 VAL B C 1
ATOM 1806 O O . VAL B 1 86 ? 15.75 -10.148 -9.719 1 97.19 86 VAL B O 1
ATOM 1809 N N . TRP B 1 87 ? 17.031 -9.352 -8.062 1 97.5 87 TRP B N 1
ATOM 1810 C CA . TRP B 1 87 ? 17.344 -10.688 -7.562 1 97.5 87 TRP B CA 1
ATOM 1811 C C . TRP B 1 87 ? 16.078 -11.398 -7.102 1 97.5 87 TRP B C 1
ATOM 1813 O O . TRP B 1 87 ? 15.875 -12.578 -7.41 1 97.5 87 TRP B O 1
ATOM 1823 N N . LEU B 1 88 ? 15.219 -10.711 -6.402 1 97.31 88 LEU B N 1
ATOM 1824 C CA . LEU B 1 88 ? 13.953 -11.273 -5.949 1 97.31 88 LEU B CA 1
ATOM 1825 C C . LEU B 1 88 ? 13.031 -11.555 -7.129 1 97.31 88 LEU B C 1
ATOM 1827 O O . LEU B 1 88 ? 12.258 -12.516 -7.105 1 97.31 88 LEU B O 1
ATOM 1831 N N . PHE B 1 89 ? 13.086 -10.719 -8.148 1 96.06 89 PHE B N 1
ATOM 1832 C CA . PHE B 1 89 ? 12.258 -10.867 -9.336 1 96.06 89 PHE B CA 1
ATOM 1833 C C . PHE B 1 89 ? 12.672 -12.102 -10.141 1 96.06 89 PHE B C 1
ATOM 1835 O O . PHE B 1 89 ? 11.828 -12.938 -10.469 1 96.06 89 PHE B O 1
ATOM 1842 N N . SER B 1 90 ? 13.961 -12.281 -10.398 1 94.38 90 SER B N 1
ATOM 1843 C CA . SER B 1 90 ? 14.531 -13.391 -11.156 1 94.38 90 SER B CA 1
ATOM 1844 C C . SER B 1 90 ? 16.031 -13.516 -10.906 1 94.38 90 SER B C 1
ATOM 1846 O O . SER B 1 90 ? 16.797 -12.602 -11.227 1 94.38 90 SER B O 1
ATOM 1848 N N . GLU B 1 91 ? 16.422 -14.617 -10.438 1 94.69 91 GLU B N 1
ATOM 1849 C CA . GLU B 1 91 ? 17.844 -14.852 -10.203 1 94.69 91 GLU B CA 1
ATOM 1850 C C . GLU B 1 91 ? 18.625 -14.82 -11.508 1 94.69 91 GLU B C 1
ATOM 1852 O O . GLU B 1 91 ? 19.766 -14.336 -11.547 1 94.69 91 GLU B O 1
ATOM 1857 N N . GLU B 1 92 ? 18.031 -15.375 -12.523 1 93.94 92 GLU B N 1
ATOM 1858 C CA . GLU B 1 92 ? 18.672 -15.375 -13.836 1 93.94 92 GLU B CA 1
ATOM 1859 C C . GLU B 1 92 ? 18.938 -13.953 -14.312 1 93.94 92 GLU B C 1
ATOM 1861 O O . GLU B 1 92 ? 20.031 -13.641 -14.789 1 93.94 92 GLU B O 1
ATOM 1866 N N . MET B 1 93 ? 17.922 -13.102 -14.195 1 94.38 93 MET B N 1
ATOM 1867 C CA . MET B 1 93 ? 18.078 -11.711 -14.602 1 94.38 93 MET B CA 1
ATOM 1868 C C . MET B 1 93 ? 19.141 -11.016 -13.766 1 94.38 93 MET B C 1
ATOM 1870 O O . MET B 1 93 ? 19.906 -10.203 -14.281 1 94.38 93 MET B O 1
ATOM 1874 N N . PHE B 1 94 ? 19.156 -11.273 -12.523 1 96.75 94 PHE B N 1
ATOM 1875 C CA . PHE B 1 94 ? 20.156 -10.695 -11.625 1 96.75 94 PHE B CA 1
ATOM 1876 C C . PHE B 1 94 ? 21.562 -11.039 -12.086 1 96.75 94 PHE B C 1
ATOM 1878 O O . PHE B 1 94 ? 22.438 -10.164 -12.148 1 96.75 94 PHE B O 1
ATOM 1885 N N . GLN B 1 95 ? 21.75 -12.281 -12.469 1 97.12 95 GLN B N 1
ATOM 1886 C CA . GLN B 1 95 ? 23.062 -12.719 -12.906 1 97.12 95 GLN B CA 1
ATOM 1887 C C . GLN B 1 95 ? 23.469 -12.008 -14.195 1 97.12 95 GLN B C 1
ATOM 1889 O O . GLN B 1 95 ? 24.656 -11.734 -14.406 1 97.12 95 GLN B O 1
ATOM 1894 N N . LEU B 1 96 ? 22.562 -11.711 -14.984 1 96.19 96 LEU B N 1
ATOM 1895 C CA . LEU B 1 96 ? 22.812 -11.023 -16.234 1 96.19 96 LEU B CA 1
ATOM 1896 C C . LEU B 1 96 ? 23.234 -9.578 -15.992 1 96.19 96 LEU B C 1
ATOM 1898 O O . LEU B 1 96 ? 24.125 -9.055 -16.672 1 96.19 96 LEU B O 1
ATOM 1902 N N . ILE B 1 97 ? 22.703 -8.969 -14.992 1 96.62 97 ILE B N 1
ATOM 1903 C CA . ILE B 1 97 ? 22.906 -7.531 -14.844 1 96.62 97 ILE B CA 1
ATOM 1904 C C . ILE B 1 97 ? 23.969 -7.266 -13.781 1 96.62 97 ILE B C 1
ATOM 1906 O O . ILE B 1 97 ? 24.516 -6.164 -13.711 1 96.62 97 ILE B O 1
ATOM 1910 N N . ALA B 1 98 ? 24.281 -8.148 -12.953 1 96.88 98 ALA B N 1
ATOM 1911 C CA . ALA B 1 98 ? 25.172 -7.992 -11.805 1 96.88 98 ALA B CA 1
ATOM 1912 C C . ALA B 1 98 ? 26.531 -7.445 -12.227 1 96.88 98 ALA B C 1
ATOM 1914 O O . ALA B 1 98 ? 27.078 -6.559 -11.57 1 96.88 98 ALA B O 1
ATOM 1915 N N . PRO B 1 99 ? 27.031 -7.883 -13.328 1 97 99 PRO B N 1
ATOM 1916 C CA . PRO B 1 99 ? 28.344 -7.383 -13.742 1 97 99 PRO B CA 1
ATOM 1917 C C . PRO B 1 99 ? 28.328 -5.898 -14.086 1 97 99 PRO B C 1
ATOM 1919 O O . PRO B 1 99 ? 29.375 -5.258 -14.117 1 97 99 PRO B O 1
ATOM 1922 N N . TRP B 1 100 ? 27.281 -5.312 -14.312 1 96.75 100 TRP B N 1
ATOM 1923 C CA . TRP B 1 100 ? 27.172 -3.92 -14.742 1 96.75 100 TRP B CA 1
ATOM 1924 C C . TRP B 1 100 ? 26.938 -3.002 -13.547 1 96.75 100 TRP B C 1
ATOM 1926 O O . TRP B 1 100 ? 26.672 -1.81 -13.711 1 96.75 100 TRP B O 1
ATOM 1936 N N . PHE B 1 101 ? 27.094 -3.494 -12.375 1 96.12 101 PHE B N 1
ATOM 1937 C CA . PHE B 1 101 ? 26.844 -2.754 -11.141 1 96.12 101 PHE B CA 1
ATOM 1938 C C . PHE B 1 101 ? 27.656 -1.461 -11.117 1 96.12 101 PHE B C 1
ATOM 1940 O O . PHE B 1 101 ? 27.094 -0.383 -10.883 1 96.12 101 PHE B O 1
ATOM 1947 N N . PRO B 1 102 ? 29.031 -1.508 -11.312 1 95.81 102 PRO B N 1
ATOM 1948 C CA . PRO B 1 102 ? 29.812 -0.27 -11.242 1 95.81 102 PRO B CA 1
ATOM 1949 C C . PRO B 1 102 ? 29.328 0.791 -12.227 1 95.81 102 PRO B C 1
ATOM 1951 O O . PRO B 1 102 ? 29.266 1.975 -11.883 1 95.81 102 PRO B O 1
ATOM 1954 N N . GLY B 1 103 ? 28.969 0.36 -13.352 1 97.19 103 GLY B N 1
ATOM 1955 C CA . GLY B 1 103 ? 28.438 1.284 -14.336 1 97.19 103 GLY B CA 1
ATOM 1956 C C . GLY B 1 103 ? 27.094 1.882 -13.93 1 97.19 103 GLY B C 1
ATOM 1957 O O . GLY B 1 103 ? 26.875 3.082 -14.094 1 97.19 103 GLY B O 1
ATOM 1958 N N . MET B 1 104 ? 26.281 1.068 -13.383 1 97.44 104 MET B N 1
ATOM 1959 C CA . MET B 1 104 ? 24.969 1.529 -12.938 1 97.44 104 MET B CA 1
ATOM 1960 C C . MET B 1 104 ? 25.109 2.502 -11.766 1 97.44 104 MET B C 1
ATOM 1962 O O . MET B 1 104 ? 24.359 3.479 -11.68 1 97.44 104 MET B O 1
ATOM 1966 N N . TRP B 1 105 ? 26.047 2.201 -10.93 1 97.44 105 TRP B N 1
ATOM 1967 C CA . TRP B 1 105 ? 26.266 3.068 -9.781 1 97.44 105 TRP B CA 1
ATOM 1968 C C . TRP B 1 105 ? 26.766 4.441 -10.219 1 97.44 105 TRP B C 1
ATOM 1970 O O . TRP B 1 105 ? 26.281 5.469 -9.734 1 97.44 105 TRP B O 1
ATOM 1980 N N . LEU B 1 106 ? 27.719 4.453 -11.109 1 97.44 106 LEU B N 1
ATOM 1981 C CA . LEU B 1 106 ? 28.234 5.707 -11.648 1 97.44 106 LEU B CA 1
ATOM 1982 C C . LEU B 1 106 ? 27.125 6.492 -12.344 1 97.44 106 LEU B C 1
ATOM 1984 O O . LEU B 1 106 ? 27.016 7.707 -12.172 1 97.44 106 LEU B O 1
ATOM 1988 N N . LEU B 1 107 ? 26.375 5.82 -13.125 1 97.44 107 LEU B N 1
ATOM 1989 C CA . LEU B 1 107 ? 25.25 6.457 -13.797 1 97.44 107 LEU B CA 1
ATOM 1990 C C . LEU B 1 107 ? 24.297 7.066 -12.789 1 97.44 107 LEU B C 1
ATOM 1992 O O . LEU B 1 107 ? 23.797 8.18 -12.992 1 97.44 107 LEU B O 1
ATOM 1996 N N . SER B 1 108 ? 24.031 6.332 -11.75 1 97.56 108 SER B N 1
ATOM 1997 C CA . SER B 1 108 ? 23.141 6.82 -10.703 1 97.56 108 SER B CA 1
ATOM 1998 C C . SER B 1 108 ? 23.688 8.094 -10.062 1 97.56 108 SER B C 1
ATOM 2000 O O . SER B 1 108 ? 22.938 9.031 -9.797 1 97.56 108 SER B O 1
ATOM 2002 N N . ILE B 1 109 ? 24.938 8.156 -9.836 1 97.31 109 ILE B N 1
ATOM 2003 C CA . ILE B 1 109 ? 25.562 9.336 -9.258 1 97.31 109 ILE B CA 1
ATOM 2004 C C . ILE B 1 109 ? 25.391 10.523 -10.203 1 97.31 109 ILE B C 1
ATOM 2006 O O . ILE B 1 109 ? 25.016 11.617 -9.766 1 97.31 109 ILE B O 1
ATOM 2010 N N . VAL B 1 110 ? 25.641 10.305 -11.406 1 97.12 110 VAL B N 1
ATOM 2011 C CA . VAL B 1 110 ? 25.516 11.367 -12.406 1 97.12 110 VAL B CA 1
ATOM 2012 C C . VAL B 1 110 ? 24.078 11.867 -12.461 1 97.12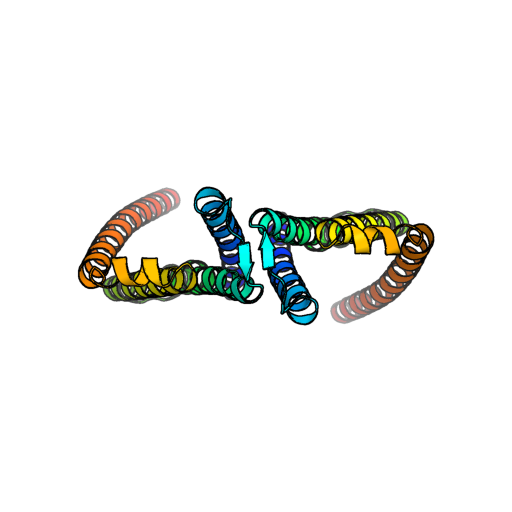 110 VAL B C 1
ATOM 2014 O O . VAL B 1 110 ? 23.828 13.07 -12.438 1 97.12 110 VAL B O 1
ATOM 2017 N N . LEU B 1 111 ? 23.156 10.984 -12.461 1 96.75 111 LEU B N 1
ATOM 2018 C CA . LEU B 1 111 ? 21.75 11.344 -12.562 1 96.75 111 LEU B CA 1
ATOM 2019 C C . LEU B 1 111 ? 21.281 12.07 -11.312 1 96.75 111 LEU B C 1
ATOM 2021 O O . LEU B 1 111 ? 20.547 13.047 -11.398 1 96.75 111 LEU B O 1
ATOM 2025 N N . HIS B 1 112 ? 21.75 11.656 -10.156 1 96.25 112 HIS B N 1
ATOM 2026 C CA . HIS B 1 112 ? 21.375 12.328 -8.914 1 96.25 112 HIS B CA 1
ATOM 2027 C C . HIS B 1 112 ? 22 13.719 -8.844 1 96.25 112 HIS B C 1
ATOM 2029 O O . HIS B 1 112 ? 21.391 14.648 -8.305 1 96.25 112 HIS B O 1
ATOM 2035 N N . THR B 1 113 ? 23.156 13.836 -9.32 1 95.62 113 THR B N 1
ATOM 2036 C CA . THR B 1 113 ? 23.812 15.133 -9.359 1 95.62 113 THR B CA 1
ATOM 2037 C C . THR B 1 113 ? 23.031 16.094 -10.258 1 95.62 113 THR B C 1
ATOM 2039 O O . THR B 1 113 ? 22.766 17.234 -9.859 1 95.62 113 THR B O 1
ATOM 2042 N N . ILE B 1 114 ? 22.703 15.641 -11.414 1 95.62 114 ILE B N 1
ATOM 2043 C CA . ILE B 1 114 ? 21.938 16.453 -12.359 1 95.62 114 ILE B CA 1
ATOM 2044 C C . ILE B 1 114 ? 20.594 16.844 -11.734 1 95.62 114 ILE B C 1
ATOM 2046 O O . ILE B 1 114 ? 20.203 18.016 -11.766 1 95.62 114 ILE B O 1
ATOM 2050 N N . ALA B 1 115 ? 19.953 15.898 -11.188 1 91.94 115 ALA B N 1
ATOM 2051 C CA . ALA B 1 115 ? 18.672 16.141 -10.555 1 91.94 115 ALA B CA 1
ATOM 2052 C C . ALA B 1 115 ? 18.797 17.156 -9.414 1 91.94 115 ALA B C 1
ATOM 2054 O O . ALA B 1 115 ? 17.953 18.031 -9.258 1 91.94 115 ALA B O 1
ATOM 2055 N N . PHE B 1 116 ? 19.859 17.047 -8.602 1 91.06 116 PHE B N 1
ATOM 2056 C CA . PHE B 1 116 ? 20.078 17.969 -7.5 1 91.06 116 PHE B CA 1
ATOM 2057 C C . PHE B 1 116 ? 20.266 19.391 -8.016 1 91.06 116 PHE B C 1
ATOM 2059 O O . PHE B 1 116 ? 19.672 20.344 -7.48 1 91.06 116 PHE B O 1
ATOM 2066 N N . TYR B 1 117 ? 21 19.516 -9.023 1 90.06 117 TYR B N 1
ATOM 2067 C CA . TYR B 1 117 ? 21.281 20.859 -9.547 1 90.06 117 TYR B CA 1
ATOM 2068 C C . TYR B 1 117 ? 20.016 21.484 -10.125 1 90.06 117 TYR B C 1
ATOM 2070 O O . TYR B 1 117 ? 19.75 22.672 -9.922 1 90.06 117 TYR B O 1
ATOM 2078 N N . PHE B 1 118 ? 19.25 20.719 -10.805 1 89.88 118 PHE B N 1
ATOM 2079 C CA . PHE B 1 118 ? 17.984 21.219 -11.336 1 89.88 118 PHE B CA 1
ATOM 2080 C C . PHE B 1 118 ? 17.047 21.625 -10.211 1 89.88 118 PHE B C 1
ATOM 2082 O O . PHE B 1 118 ? 16.422 22.688 -10.258 1 89.88 118 PHE B O 1
ATOM 2089 N N . TYR B 1 119 ? 17.016 20.812 -9.219 1 86.19 119 TYR B N 1
ATOM 2090 C CA . TYR B 1 119 ? 16.141 21.094 -8.094 1 86.19 119 TYR B CA 1
ATOM 2091 C C . TYR B 1 119 ? 16.609 22.297 -7.305 1 86.19 119 TYR B C 1
ATOM 2093 O O . TYR B 1 119 ? 15.805 23.141 -6.887 1 86.19 119 TYR B O 1
ATOM 2101 N N . ALA B 1 120 ? 17.844 22.375 -7.102 1 86.19 120 ALA B N 1
ATOM 2102 C CA . ALA B 1 120 ? 18.406 23.5 -6.367 1 86.19 120 ALA B CA 1
ATOM 2103 C C . ALA B 1 120 ? 18.156 24.812 -7.086 1 86.19 120 ALA B C 1
ATOM 2105 O O . ALA B 1 120 ? 17.859 25.828 -6.449 1 86.19 120 ALA B O 1
ATOM 2106 N N . ARG B 1 121 ? 18.188 24.719 -8.328 1 88.12 121 ARG B N 1
ATOM 2107 C CA . ARG B 1 121 ? 17.938 25.922 -9.125 1 88.12 121 ARG B CA 1
ATOM 2108 C C . ARG B 1 121 ? 16.484 26.359 -9.031 1 88.12 121 ARG B C 1
ATOM 2110 O O . ARG B 1 121 ? 16.203 27.531 -8.852 1 88.12 121 ARG B O 1
ATOM 2117 N N . ILE B 1 122 ? 15.68 25.453 -9.133 1 87.56 122 ILE B N 1
ATOM 2118 C CA . ILE B 1 122 ? 14.25 25.734 -9.07 1 87.56 122 ILE B CA 1
ATOM 2119 C C . ILE B 1 122 ? 13.891 26.266 -7.676 1 87.56 122 ILE B C 1
ATOM 2121 O O . ILE B 1 122 ? 13.148 27.234 -7.547 1 87.56 122 ILE B O 1
ATOM 2125 N N . ASP B 1 123 ? 14.477 25.625 -6.684 1 83.88 123 ASP B N 1
ATOM 2126 C CA . ASP B 1 123 ? 14.211 26.016 -5.301 1 83.88 123 ASP B CA 1
ATOM 2127 C C . ASP B 1 123 ? 14.75 27.422 -5.016 1 83.88 123 ASP B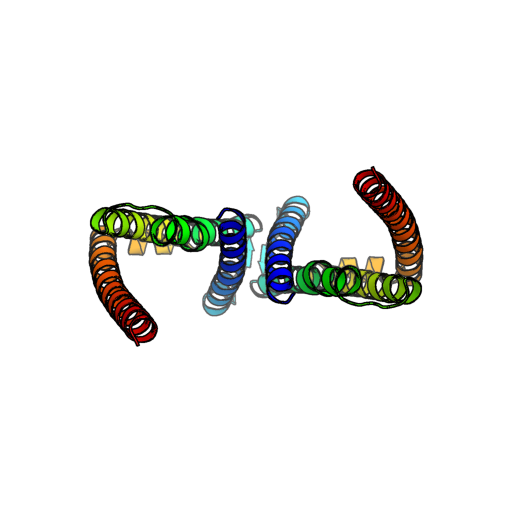 C 1
ATOM 2129 O O . ASP B 1 123 ? 14.102 28.219 -4.344 1 83.88 123 ASP B O 1
ATOM 2133 N N . SER B 1 124 ? 15.875 27.719 -5.531 1 86.19 124 SER B N 1
ATOM 2134 C CA . SER B 1 124 ? 16.484 29.031 -5.355 1 86.19 124 SER B CA 1
ATOM 2135 C C . SER B 1 124 ? 15.648 30.125 -6.016 1 86.19 124 SER B C 1
ATOM 2137 O O . SER B 1 124 ? 15.461 31.203 -5.449 1 86.19 124 SER B O 1
ATOM 2139 N N . LYS B 1 125 ? 15.094 29.797 -7.152 1 89.75 125 LYS B N 1
ATOM 2140 C CA . LYS B 1 125 ? 14.25 30.75 -7.863 1 89.75 125 LYS B CA 1
ATOM 2141 C C . LYS B 1 125 ? 12.945 31 -7.105 1 89.75 125 LYS B C 1
ATOM 2143 O O . LYS B 1 125 ? 12.5 32.125 -6.996 1 89.75 125 LYS B O 1
ATOM 2148 N N . LYS B 1 126 ? 12.422 29.984 -6.621 1 89.06 126 LYS B N 1
ATOM 2149 C CA . LYS B 1 126 ? 11.18 30.094 -5.859 1 89.06 126 LYS B CA 1
ATOM 2150 C C . LYS B 1 126 ? 11.391 30.938 -4.602 1 89.06 126 LYS B C 1
ATOM 2152 O O . LYS B 1 126 ? 10.57 31.797 -4.281 1 89.06 126 LYS B O 1
ATOM 2157 N N . LYS B 1 127 ? 12.398 30.719 -3.889 1 88.44 127 LYS B N 1
ATOM 2158 C CA . LYS B 1 127 ? 12.711 31.453 -2.668 1 88.44 127 LYS B CA 1
ATOM 2159 C C . LYS B 1 127 ? 12.977 32.938 -2.967 1 88.44 127 LYS B C 1
ATOM 2161 O O . LYS B 1 127 ? 12.547 33.812 -2.217 1 88.44 127 LYS B O 1
ATOM 2166 N N . ALA B 1 128 ? 13.672 33.125 -4.051 1 89.31 128 ALA B N 1
ATOM 2167 C CA . ALA B 1 128 ? 13.93 34.5 -4.473 1 89.31 128 ALA B CA 1
ATOM 2168 C C . ALA B 1 128 ? 12.625 35.219 -4.797 1 89.31 128 ALA B C 1
ATOM 2170 O O . ALA B 1 128 ? 12.438 36.375 -4.406 1 89.31 128 ALA B O 1
ATOM 2171 N N . GLU B 1 129 ? 11.773 34.562 -5.484 1 90.5 129 GLU B N 1
ATOM 2172 C CA . GLU B 1 129 ? 10.477 35.125 -5.828 1 90.5 129 GLU B CA 1
ATOM 2173 C C . GLU B 1 129 ? 9.656 35.438 -4.574 1 90.5 129 GLU B C 1
ATOM 2175 O O . GLU B 1 129 ? 9.008 36.469 -4.48 1 90.5 129 GLU B O 1
ATOM 2180 N N . GLU B 1 130 ? 9.641 34.5 -3.652 1 87.69 130 GLU B N 1
ATOM 2181 C CA . GLU B 1 130 ? 8.922 34.688 -2.395 1 87.69 130 GLU B CA 1
ATOM 2182 C C . GLU B 1 130 ? 9.492 35.844 -1.597 1 87.69 130 GLU B C 1
ATOM 2184 O O . GLU B 1 130 ? 8.742 36.625 -1.013 1 87.69 130 GLU B O 1
ATOM 2189 N N . LEU B 1 131 ? 10.797 35.938 -1.557 1 89.06 131 LEU B N 1
ATOM 2190 C CA . LEU B 1 131 ? 11.469 37.031 -0.867 1 89.06 131 LEU B CA 1
ATOM 2191 C C . LEU B 1 131 ? 11.133 38.344 -1.52 1 89.06 131 LEU B C 1
ATOM 2193 O O . LEU B 1 131 ? 10.875 39.344 -0.825 1 89.06 131 LEU B O 1
ATOM 2197 N N . ASN B 1 132 ? 11.062 38.406 -2.771 1 90.62 132 ASN B N 1
ATOM 2198 C CA . ASN B 1 132 ? 10.711 39.594 -3.506 1 90.62 132 ASN B CA 1
ATOM 2199 C C . ASN B 1 132 ? 9.273 40.031 -3.225 1 90.62 132 ASN B C 1
ATOM 2201 O O . ASN B 1 132 ? 8.977 41.219 -3.16 1 90.62 132 ASN B O 1
ATOM 2205 N N . LYS B 1 133 ? 8.383 39.125 -3.035 1 92.38 133 LYS B N 1
ATOM 2206 C CA . LYS B 1 133 ? 6.977 39.406 -2.748 1 92.38 133 LYS B CA 1
ATOM 2207 C C . LYS B 1 133 ? 6.809 40 -1.358 1 92.38 133 LYS B C 1
ATOM 2209 O O . LYS B 1 133 ? 5.941 40.875 -1.148 1 92.38 133 LYS B O 1
ATOM 2214 N N . ILE B 1 134 ? 7.578 39.594 -0.455 1 87.38 134 ILE B N 1
ATOM 2215 C CA . ILE B 1 134 ? 7.52 40.125 0.91 1 87.38 134 ILE B CA 1
ATOM 2216 C C . ILE B 1 134 ? 8.086 41.531 0.954 1 87.38 134 ILE B C 1
ATOM 2218 O O . ILE B 1 134 ? 7.594 42.375 1.703 1 87.38 134 ILE B O 1
ATOM 2222 N N . LEU B 1 135 ? 9.07 41.75 0.243 1 83 135 LEU B N 1
ATOM 2223 C CA . LEU B 1 135 ? 9.742 43.031 0.24 1 83 135 LEU B CA 1
ATOM 2224 C C . LEU B 1 135 ? 8.914 44.062 -0.518 1 83 135 LEU B C 1
ATOM 2226 O O . LEU B 1 135 ? 9.141 45.281 -0.376 1 83 135 LEU B O 1
ATOM 2230 N N . LYS B 1 136 ? 8.062 43.625 -1.123 1 76.94 136 LYS B N 1
ATOM 2231 C CA . LYS B 1 136 ? 7.133 44.562 -1.743 1 76.94 136 LYS B CA 1
ATOM 2232 C C . LYS B 1 136 ? 5.914 44.812 -0.858 1 76.94 136 LYS B C 1
ATOM 2234 O O . LYS B 1 136 ? 5.457 45.938 -0.704 1 76.94 136 LYS B O 1
#

Radius of gyration: 24.07 Å; Cα contacts (8 Å, |Δi|>4): 248; chains: 2; bounding box: 58×71×56 Å

Solvent-accessible surface area (backbone 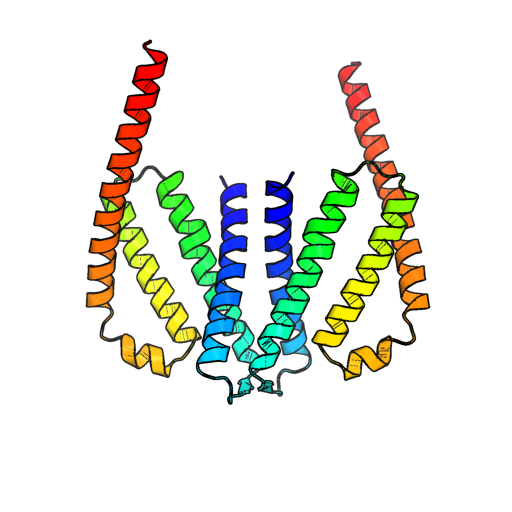atoms only — not comparable to full-atom values): 13818 Å² total; per-residue (Å²): 107,68,66,58,33,51,42,33,23,28,45,38,23,47,54,39,41,52,50,51,50,51,50,45,42,70,76,40,50,93,41,70,36,55,40,72,49,56,55,32,49,50,46,35,13,48,46,47,7,46,45,66,16,29,46,48,46,43,50,72,73,68,47,87,67,61,65,68,56,47,35,52,52,51,21,49,48,49,47,52,44,50,50,53,32,38,38,52,72,32,58,69,60,27,64,69,49,55,80,48,45,70,59,51,41,52,50,34,39,53,50,41,49,52,51,47,54,55,47,49,49,52,51,51,51,50,51,50,52,53,52,53,58,68,74,98,107,68,68,57,33,49,42,33,23,28,45,37,24,46,54,40,40,51,50,51,51,50,50,45,42,71,77,39,51,92,41,71,36,55,41,72,51,56,55,31,49,50,47,33,12,48,46,46,7,46,46,65,16,30,49,47,46,41,51,72,72,68,47,85,67,60,66,69,57,48,34,50,52,50,22,49,50,49,48,52,45,49,50,53,32,38,39,52,72,32,58,68,60,28,64,69,49,55,82,47,43,70,58,51,41,54,50,35,38,53,50,41,49,53,50,47,52,54,48,51,50,53,51,52,50,52,51,49,52,53,51,53,59,70,74,99

Secondary structure (DSSP, 8-state):
-HHHHHHHHHHHHHHHHHHHHHHHHHHSTT-EEETTHHHHHHHHHHHHIIIIIIIHHIIIII----HHHHHHHHHHHHHHHHHHHHHHH-HHHHHHHGGGHHHHHHHHHHHHHHHHHHHHHHHHHHHHHHHHHHH-/-HHHHHHHHHHHHHHHHHHHHHHHHHHSTT-EEETTHHHHHHHHHHHHIIIIIIIHHIIIII----HHHHHHHHHHHHHHHHHHHHHHH-HHHHHHHGGGHHHHHHHHHHHHHHHHHHHHHHHHHHHHHHHHHHH-

Foldseek 3Di:
DVVQLVVLLVVQLVVQLVVLVVVCCVPPVPDDDDPVLVVLSSLLSNLRSCLVRHVLCCLPPPDDDDLLVSLLVSLVSVLVSVLSNVCSSDVVVSVVCVVCSVVSSVVSSVVSVVVVVVVVVVVVVVVVVVVVVVVD/DVVQLVVLLVVQLVVQLVVLVVVCCVPPVPDDDDPVLVVLSSLLSNLRSCLVRHVLCCLPPPDDDDLLVSLLVSLVSVLVSVLSNVCSSDVVVSVVCVVCSVVSSVVSSVVSVVVVVVVVVVVVVVVVVVVVVVVD

pLDDT: mean 94.06, std 4.19, range [76.25, 98.62]

Organism: NCBI:txid248903

Sequence (272 aa):
MIANLKHSFFQVFTVTSLWVTLLLTLFFKDHTLQMGYLWNLAGIAFIAAVVFGVMYNALWNYFTLKPIWNIAISSTFNILGGMAGVWLFSEEMFQLIAPWFPGMWLLSIVLHTIAFYFYARIDSKKKAEELNKILKMIANLKHSFFQVFTVTSLWVTLLLTLFFKDHTLQMGYLWNLAGIAFIAAVVFGVMYNALWNYFTLKPIWNIAISSTFNILGGMAGVWLFSEEMFQLIAPWFPGMWLLSIVLHTIAFYFYARIDSKKKAEELNKILK